Protein AF-0000000084350616 (afdb_homodimer)

Secondary structure (DSSP, 8-state):
-EEEEE--TTSSHHHHHHHHHHHHT-EEEEHHHHHHHHHHHT-BSS--TTHHHHHHHHHHHHHHHTT--EEEES---SHHHHHHHHHHHHHHT--EEEEEEE---HHHHHHHHHHPPP-STTPPPPPHHHHHT---PPPSS--EEEETTTS-HHHHHHHHHHHHHHTT-S--/-EEEEE--TTSSHHHHHHHHHHHHT-EEEEHHHHHHHHHHHT-BSS--TTHHHHHHHHHHHHHHHTT--EEEES---SHHHHHHHHHHHHHHT--EEEEEEE---HHHHHHHHHHPPP-STTPPPPPHHHHHT---PPPSS--EEEETTTS-HHHHHHHHHHHHHHTT-S--

pLDDT: mean 95.91, std 5.76, range [50.03, 98.94]

Foldseek 3Di:
DEEEEAAFPQLLLVLLLVVLCVVQVAAEQELLLQLQVVVVVPPDPDHCPCVSLVVVLVVCLVQLLVPGYHYYHDNCADPVSVVSNVVSCVVSVHDYAYEYGGAPPLVSSQCSQVVDDDDRPPDDGDHSVCRVVDRHDDDPDDGHYHHCNVPPSVRRSVVVVVVCVVVVNRPD/DEEEEAAFPQLLLVLLLVVLCVVQVAAEQELLLQLQVVVVVPPDPDHCPCVSLVVVLVVCLVQLLVPGYHYYHDNCADPVSVVSNVVSCVVSVHDYAYEYGGAPPLVSSQCSQVVDDDDRPPDDGDHSVCRVVDRHDDDPDDGHYHHCNVPPSVRRSVVVVVVCVVVVNRPD

Structure (mmCIF, N/CA/C/O backbone):
data_AF-0000000084350616-model_v1
#
loop_
_entity.id
_entity.type
_entity.pdbx_description
1 polymer 'Predicted kinase'
#
loop_
_atom_site.group_PDB
_atom_site.id
_atom_site.type_symbol
_atom_site.label_atom_id
_atom_site.label_alt_id
_atom_site.label_comp_id
_atom_site.label_asym_id
_atom_site.label_entity_id
_atom_site.label_seq_id
_atom_site.pdbx_PDB_ins_code
_atom_site.Cartn_x
_atom_site.Cartn_y
_atom_site.Cartn_z
_atom_site.occupancy
_atom_site.B_iso_or_equiv
_atom_site.auth_seq_id
_atom_site.auth_comp_id
_atom_site.auth_asym_id
_atom_site.auth_atom_id
_atom_site.pdbx_PDB_model_num
ATOM 1 N N . MET A 1 1 ? 2.088 1.145 -15.016 1 95.62 1 MET A N 1
ATOM 2 C CA . MET A 1 1 ? 1.778 -0.254 -15.297 1 95.62 1 MET A CA 1
ATOM 3 C C . MET A 1 1 ? 1.403 -1.002 -14.023 1 95.62 1 MET A C 1
ATOM 5 O O . MET A 1 1 ? 1.945 -0.723 -12.953 1 95.62 1 MET A O 1
ATOM 9 N N . LEU A 1 2 ? 0.451 -1.817 -14.164 1 98.5 2 LEU A N 1
ATOM 10 C CA . LEU A 1 2 ? 0.004 -2.703 -13.094 1 98.5 2 LEU A CA 1
ATOM 11 C C . LEU A 1 2 ? 0.323 -4.156 -13.43 1 98.5 2 LEU A C 1
ATOM 13 O O . LEU A 1 2 ? -0.105 -4.672 -14.461 1 98.5 2 LEU A O 1
ATOM 17 N N . ILE A 1 3 ? 1.172 -4.801 -12.602 1 98.69 3 ILE A N 1
ATOM 18 C CA . ILE A 1 3 ? 1.545 -6.203 -12.758 1 98.69 3 ILE A CA 1
ATOM 19 C C . ILE A 1 3 ? 0.913 -7.031 -11.641 1 98.69 3 ILE A C 1
ATOM 21 O O . ILE A 1 3 ? 1.143 -6.773 -10.453 1 98.69 3 ILE A O 1
ATOM 25 N N . VAL A 1 4 ? 0.144 -8.008 -12.016 1 98.81 4 VAL A N 1
ATOM 26 C CA . VAL A 1 4 ? -0.563 -8.805 -11.023 1 98.81 4 VAL A CA 1
ATOM 27 C C . VAL A 1 4 ? -0.137 -10.266 -11.141 1 98.81 4 VAL A C 1
ATOM 29 O O . VAL A 1 4 ? -0.265 -10.875 -12.203 1 98.81 4 VAL A O 1
ATOM 32 N N . PHE A 1 5 ? 0.357 -10.773 -10.016 1 98.75 5 PHE A N 1
ATOM 33 C CA . PHE A 1 5 ? 0.713 -12.188 -9.938 1 98.75 5 PHE A CA 1
ATOM 34 C C . PHE A 1 5 ? -0.486 -13.023 -9.516 1 98.75 5 PHE A C 1
ATOM 36 O O . PHE A 1 5 ? -1.301 -12.586 -8.703 1 98.75 5 PHE A O 1
ATOM 43 N N . SER A 1 6 ? -0.561 -14.203 -10.055 1 98.62 6 SER A N 1
ATOM 44 C CA . SER A 1 6 ? -1.523 -15.227 -9.648 1 98.62 6 SER A CA 1
ATOM 45 C C . SER A 1 6 ? -0.853 -16.578 -9.484 1 98.62 6 SER A C 1
ATOM 47 O O . SER A 1 6 ? 0.182 -16.844 -10.102 1 98.62 6 SER A O 1
ATOM 49 N N . GLY A 1 7 ? -1.405 -17.391 -8.656 1 98.19 7 GLY A N 1
ATOM 50 C CA . GLY A 1 7 ? -0.913 -18.734 -8.422 1 98.19 7 GLY A CA 1
ATOM 51 C C . GLY A 1 7 ? -1.137 -19.219 -7.004 1 98.19 7 GLY A C 1
ATOM 52 O O . GLY A 1 7 ? -1.333 -18.406 -6.09 1 98.19 7 GLY A O 1
ATOM 53 N N . LEU A 1 8 ? -1.071 -20.484 -6.781 1 98.19 8 LEU A N 1
ATOM 54 C CA . LEU A 1 8 ? -1.354 -21.109 -5.496 1 98.19 8 LEU A CA 1
ATOM 55 C C . LEU A 1 8 ? -0.188 -20.922 -4.531 1 98.19 8 LEU A C 1
ATOM 57 O O . LEU A 1 8 ? 0.94 -20.672 -4.957 1 98.19 8 LEU A O 1
ATOM 61 N N . PRO A 1 9 ? -0.497 -21.016 -3.166 1 97.5 9 PRO A N 1
ATOM 62 C CA . PRO A 1 9 ? 0.61 -20.969 -2.207 1 97.5 9 PRO A CA 1
ATOM 63 C C . PRO A 1 9 ? 1.697 -22 -2.51 1 97.5 9 PRO A C 1
ATOM 65 O O . PRO A 1 9 ? 1.392 -23.125 -2.896 1 97.5 9 PRO A O 1
ATOM 68 N N . GLY A 1 10 ? 2.945 -21.562 -2.453 1 96.94 10 GLY A N 1
ATOM 69 C CA . GLY A 1 10 ? 4.059 -22.469 -2.664 1 96.94 10 GLY A CA 1
ATOM 70 C C . GLY A 1 10 ? 4.531 -22.516 -4.105 1 96.94 10 GLY A C 1
ATOM 71 O O . GLY A 1 10 ? 5.516 -23.188 -4.422 1 96.94 10 GLY A O 1
ATOM 72 N N . SER A 1 11 ? 3.893 -21.719 -4.984 1 97.5 11 SER A N 1
ATOM 73 C CA . SER A 1 11 ? 4.238 -21.766 -6.402 1 97.5 11 SER A CA 1
ATOM 74 C C . SER A 1 11 ? 5.477 -20.938 -6.695 1 97.5 11 SER A C 1
ATOM 76 O O . SER A 1 11 ? 6.074 -21.047 -7.766 1 97.5 11 SER A O 1
ATOM 78 N N . GLY A 1 12 ? 5.828 -20.031 -5.848 1 96.5 12 GLY A N 1
ATOM 79 C CA . GLY A 1 12 ? 7.035 -19.234 -6.031 1 96.5 12 GLY A CA 1
ATOM 80 C C . GLY A 1 12 ? 6.746 -17.797 -6.391 1 96.5 12 GLY A C 1
ATOM 81 O O . GLY A 1 12 ? 7.672 -17 -6.605 1 96.5 12 GLY A O 1
ATOM 82 N N . LYS A 1 13 ? 5.516 -17.297 -6.426 1 96.62 13 LYS A N 1
ATOM 83 C CA . LYS A 1 13 ? 5.121 -15.945 -6.793 1 96.62 13 LYS A CA 1
ATOM 84 C C . LYS A 1 13 ? 5.863 -14.906 -5.953 1 96.62 13 LYS A C 1
ATOM 86 O O . LYS A 1 13 ? 6.406 -13.938 -6.488 1 96.62 13 LYS A O 1
ATOM 91 N N . THR A 1 14 ? 5.852 -15.133 -4.637 1 96.94 14 THR A N 1
ATOM 92 C CA . THR A 1 14 ? 6.387 -14.148 -3.703 1 96.94 14 THR A CA 1
ATOM 93 C C . THR A 1 14 ? 7.863 -13.883 -3.986 1 96.94 14 THR A C 1
ATOM 95 O O . THR A 1 14 ? 8.305 -12.734 -4.004 1 96.94 14 THR A O 1
ATOM 98 N N . THR A 1 15 ? 8.648 -14.938 -4.254 1 96.31 15 THR A N 1
ATOM 99 C CA . THR A 1 15 ? 10.07 -14.797 -4.559 1 96.31 15 THR A CA 1
ATOM 100 C C . THR A 1 15 ? 10.266 -13.992 -5.84 1 96.31 15 THR A C 1
ATOM 102 O O . THR A 1 15 ? 11.062 -13.047 -5.867 1 96.31 15 THR A O 1
ATOM 105 N N . ILE A 1 16 ? 9.523 -14.32 -6.84 1 97.81 16 ILE A N 1
ATOM 106 C CA . ILE A 1 16 ? 9.656 -13.656 -8.133 1 97.81 16 ILE A CA 1
ATOM 107 C C . ILE A 1 16 ? 9.172 -12.219 -8.031 1 97.81 16 ILE A C 1
ATOM 109 O O . ILE A 1 16 ? 9.844 -11.289 -8.5 1 97.81 16 ILE A O 1
ATOM 113 N N . ALA A 1 17 ? 8.016 -12.023 -7.41 1 98.06 17 ALA A N 1
ATOM 114 C CA . ALA A 1 17 ? 7.41 -10.695 -7.281 1 98.06 17 ALA A CA 1
ATOM 115 C C . ALA A 1 17 ? 8.336 -9.742 -6.523 1 98.06 17 ALA A C 1
ATOM 117 O O . ALA A 1 17 ? 8.516 -8.594 -6.926 1 98.06 17 ALA A O 1
ATOM 118 N N . ARG A 1 18 ? 8.922 -10.203 -5.426 1 97.5 18 ARG A N 1
ATOM 119 C CA . ARG A 1 18 ? 9.82 -9.375 -4.629 1 97.5 18 ARG A CA 1
ATOM 120 C C . ARG A 1 18 ? 11.047 -8.969 -5.438 1 97.5 18 ARG A C 1
ATOM 122 O O . ARG A 1 18 ? 11.461 -7.805 -5.406 1 97.5 18 ARG A O 1
ATOM 129 N N . GLU A 1 19 ? 11.602 -9.93 -6.105 1 96.88 19 GLU A N 1
ATOM 130 C CA . GLU A 1 19 ? 12.773 -9.641 -6.93 1 96.88 19 GLU A CA 1
ATOM 131 C C . GLU A 1 19 ? 12.445 -8.633 -8.023 1 96.88 19 GLU A C 1
ATOM 133 O O . GLU A 1 19 ? 13.219 -7.711 -8.273 1 96.88 19 GLU A O 1
ATOM 138 N N . LEU A 1 20 ? 11.328 -8.805 -8.664 1 96.44 20 LEU A N 1
ATOM 139 C CA . LEU A 1 20 ? 10.906 -7.887 -9.727 1 96.44 20 LEU A CA 1
ATOM 140 C C . LEU A 1 20 ? 10.641 -6.496 -9.164 1 96.44 20 LEU A C 1
ATOM 142 O O . LEU A 1 20 ? 10.977 -5.492 -9.797 1 96.44 20 LEU A O 1
ATOM 146 N N . ALA A 1 21 ? 9.992 -6.434 -7.977 1 97.06 21 ALA A N 1
ATOM 147 C CA . ALA A 1 21 ? 9.734 -5.152 -7.324 1 97.06 21 ALA A CA 1
ATOM 148 C C . ALA A 1 21 ? 11.039 -4.395 -7.07 1 97.06 21 ALA A C 1
ATOM 150 O O . ALA A 1 21 ? 11.125 -3.191 -7.32 1 97.06 21 ALA A O 1
ATOM 151 N N . ARG A 1 22 ? 12.023 -5.102 -6.613 1 95.69 22 ARG A N 1
ATOM 152 C CA . ARG A 1 22 ? 13.328 -4.516 -6.363 1 95.69 22 ARG A CA 1
ATOM 153 C C . ARG A 1 22 ? 13.953 -3.996 -7.652 1 95.69 22 ARG A C 1
ATOM 155 O O . ARG A 1 22 ? 14.391 -2.844 -7.719 1 95.69 22 ARG A O 1
ATOM 162 N N . ARG A 1 23 ? 13.93 -4.801 -8.656 1 93.5 23 ARG A N 1
ATOM 163 C CA . ARG A 1 23 ? 14.586 -4.484 -9.922 1 93.5 23 ARG A CA 1
ATOM 164 C C . ARG A 1 23 ? 13.906 -3.303 -10.609 1 93.5 23 ARG A C 1
ATOM 166 O O . ARG A 1 23 ? 14.578 -2.488 -11.25 1 93.5 23 ARG A O 1
ATOM 173 N N . MET A 1 24 ? 12.641 -3.199 -10.461 1 94.38 24 MET A N 1
ATOM 174 C CA . MET A 1 24 ? 11.875 -2.227 -11.227 1 94.38 24 MET A CA 1
ATOM 175 C C . MET A 1 24 ? 11.586 -0.981 -10.398 1 94.38 24 MET A C 1
ATOM 177 O O . MET A 1 24 ? 11.07 0.012 -10.922 1 94.38 24 MET A O 1
ATOM 181 N N . GLY A 1 25 ? 11.883 -1.04 -9.109 1 95.5 25 GLY A N 1
ATOM 182 C CA . GLY A 1 25 ? 11.469 0.046 -8.234 1 95.5 25 GLY A CA 1
ATOM 183 C C . GLY A 1 25 ? 9.961 0.211 -8.172 1 95.5 25 GLY A C 1
ATOM 184 O O . GLY A 1 25 ? 9.453 1.334 -8.18 1 95.5 25 GLY A O 1
ATOM 185 N N . ALA A 1 26 ? 9.258 -0.917 -8.211 1 97.62 26 ALA A N 1
ATOM 186 C CA . ALA A 1 26 ? 7.797 -0.897 -8.234 1 97.62 26 ALA A CA 1
ATOM 187 C C . ALA A 1 26 ? 7.219 -0.998 -6.828 1 97.62 26 ALA A C 1
ATOM 189 O O . ALA A 1 26 ? 7.82 -1.613 -5.945 1 97.62 26 ALA A O 1
ATOM 190 N N . VAL A 1 27 ? 6.098 -0.395 -6.625 1 98.81 27 VAL A N 1
ATOM 191 C CA . VAL A 1 27 ? 5.309 -0.608 -5.414 1 98.81 27 VAL A CA 1
ATOM 192 C C . VAL A 1 27 ? 4.953 -2.088 -5.285 1 98.81 27 VAL A C 1
ATOM 194 O O . VAL A 1 27 ? 4.543 -2.723 -6.258 1 98.81 27 VAL A O 1
ATOM 197 N N . TYR A 1 28 ? 5.18 -2.611 -4.102 1 98.88 28 TYR A N 1
ATOM 198 C CA . TYR A 1 28 ? 4.949 -4.031 -3.844 1 98.88 28 TYR A CA 1
ATOM 199 C C . TYR A 1 28 ? 3.779 -4.227 -2.889 1 98.88 28 TYR A C 1
ATOM 201 O O . TYR A 1 28 ? 3.885 -3.932 -1.696 1 98.88 28 TYR A O 1
ATOM 209 N N . LEU A 1 29 ? 2.617 -4.738 -3.398 1 98.94 29 LEU A N 1
ATOM 210 C CA . LEU A 1 29 ? 1.422 -5.008 -2.605 1 98.94 29 LEU A CA 1
ATOM 211 C C . LEU A 1 29 ? 1.19 -6.508 -2.463 1 98.94 29 LEU A C 1
ATOM 213 O O . LEU A 1 29 ? 0.712 -7.16 -3.396 1 98.94 29 LEU A O 1
ATOM 217 N N . ARG A 1 30 ? 1.554 -7.023 -1.32 1 98.75 30 ARG A N 1
ATOM 218 C CA . ARG A 1 30 ? 1.311 -8.43 -1.024 1 98.75 30 ARG A CA 1
ATOM 219 C C . ARG A 1 30 ? 0.023 -8.609 -0.227 1 98.75 30 ARG A C 1
ATOM 221 O O . ARG A 1 30 ? -0.067 -8.172 0.922 1 98.75 30 ARG A O 1
ATOM 228 N N . ILE A 1 31 ? -0.948 -9.297 -0.766 1 98.56 31 ILE A N 1
ATOM 229 C CA . ILE A 1 31 ? -2.289 -9.391 -0.2 1 98.56 31 ILE A CA 1
ATOM 230 C C . ILE A 1 31 ? -2.238 -10.148 1.125 1 98.56 31 ILE A C 1
ATOM 232 O O . ILE A 1 31 ? -2.938 -9.789 2.078 1 98.56 31 ILE A O 1
ATOM 236 N N . ASP A 1 32 ? -1.389 -11.133 1.256 1 97.94 32 ASP A N 1
ATOM 237 C CA . ASP A 1 32 ? -1.264 -11.875 2.506 1 97.94 32 ASP A CA 1
ATOM 238 C C . ASP A 1 32 ? -0.854 -10.961 3.652 1 97.94 32 ASP A C 1
ATOM 240 O O . ASP A 1 32 ? -1.281 -11.148 4.793 1 97.94 32 ASP A O 1
ATOM 244 N N . VAL A 1 33 ? -0.002 -10.008 3.34 1 98.38 33 VAL A N 1
ATOM 245 C CA . VAL A 1 33 ? 0.453 -9.047 4.34 1 98.38 33 VAL A CA 1
ATOM 246 C C . VAL A 1 33 ? -0.721 -8.188 4.801 1 98.38 33 VAL A C 1
ATOM 248 O O . VAL A 1 33 ? -0.911 -7.973 6 1 98.38 33 VAL A O 1
ATOM 251 N N . ILE A 1 34 ? -1.527 -7.703 3.871 1 98.75 34 ILE A N 1
ATOM 252 C CA . ILE A 1 34 ? -2.693 -6.879 4.172 1 98.75 34 ILE A CA 1
ATOM 253 C C . ILE A 1 34 ? -3.682 -7.676 5.023 1 98.75 34 ILE A C 1
ATOM 255 O O . ILE A 1 34 ? -4.133 -7.199 6.066 1 98.75 34 ILE A O 1
ATOM 259 N N . GLU A 1 35 ? -3.951 -8.891 4.625 1 98.25 35 GLU A N 1
ATOM 260 C CA . GLU A 1 35 ? -4.957 -9.711 5.293 1 98.25 35 GLU A CA 1
ATOM 261 C C . GLU A 1 35 ? -4.516 -10.086 6.707 1 98.25 35 GLU A C 1
ATOM 263 O O . GLU A 1 35 ? -5.328 -10.109 7.629 1 98.25 35 GLU A O 1
ATOM 268 N N . GLN A 1 36 ? -3.26 -10.367 6.836 1 97.81 36 GLN A N 1
ATOM 269 C CA . GLN A 1 36 ? -2.771 -10.703 8.172 1 97.81 36 GLN A CA 1
ATOM 270 C C . GLN A 1 36 ? -2.846 -9.5 9.102 1 97.81 36 GLN A C 1
ATOM 272 O O . GLN A 1 36 ? -3.17 -9.641 10.281 1 97.81 36 GLN A O 1
ATOM 277 N N . ALA A 1 37 ? -2.479 -8.32 8.609 1 98.19 37 ALA A N 1
ATOM 278 C CA . ALA A 1 37 ? -2.611 -7.098 9.406 1 98.19 37 ALA A CA 1
ATOM 279 C C . ALA A 1 37 ? -4.055 -6.887 9.852 1 98.19 37 ALA A C 1
ATOM 281 O O . ALA A 1 37 ? -4.309 -6.5 10.992 1 98.19 37 ALA A O 1
ATOM 282 N N . LEU A 1 38 ? -5.008 -7.172 8.938 1 97.94 38 LEU A N 1
ATOM 283 C CA . LEU A 1 38 ? -6.422 -7.043 9.258 1 97.94 38 LEU A CA 1
ATOM 284 C C . LEU A 1 38 ? -6.828 -8.039 10.344 1 97.94 38 LEU A C 1
ATOM 286 O O . LEU A 1 38 ? -7.523 -7.676 11.297 1 97.94 38 LEU A O 1
ATOM 290 N N . ARG A 1 39 ? -6.422 -9.25 10.211 1 96.88 39 ARG A N 1
ATOM 291 C CA . ARG A 1 39 ? -6.719 -10.266 11.219 1 96.88 39 ARG A CA 1
ATOM 292 C C . ARG A 1 39 ? -6.172 -9.852 12.586 1 96.88 39 ARG A C 1
ATOM 294 O O . ARG A 1 39 ? -6.848 -10.008 13.602 1 96.88 39 ARG A O 1
ATOM 301 N N . GLY A 1 40 ? -4.992 -9.281 12.594 1 96.25 40 GLY A N 1
ATOM 302 C CA . GLY A 1 40 ? -4.336 -8.898 13.836 1 96.25 40 GLY A CA 1
ATOM 303 C C . GLY A 1 40 ? -4.934 -7.66 14.477 1 96.25 40 GLY A C 1
ATOM 304 O O . GLY A 1 40 ? -4.734 -7.41 15.664 1 96.25 40 GLY A O 1
ATOM 305 N N . SER A 1 41 ? -5.645 -6.883 13.719 1 95.69 41 SER A N 1
ATOM 306 C CA . SER A 1 41 ? -6.152 -5.598 14.188 1 95.69 41 SER A CA 1
ATOM 307 C C . SER A 1 41 ? -7.375 -5.785 15.086 1 95.69 41 SER A C 1
ATOM 309 O O . SER A 1 41 ? -7.77 -4.863 15.805 1 95.69 41 SER A O 1
ATOM 311 N N . GLY A 1 42 ? -8.07 -6.883 14.953 1 94.19 42 GLY A N 1
ATOM 312 C CA . GLY A 1 42 ? -9.195 -7.195 15.812 1 94.19 42 GLY A CA 1
ATOM 313 C C . GLY A 1 42 ? -10.484 -6.523 15.367 1 94.19 42 GLY A C 1
ATOM 314 O O . GLY A 1 42 ? -11.484 -6.555 16.094 1 94.19 42 GLY A O 1
ATOM 315 N N . VAL A 1 43 ? -10.508 -6.012 14.172 1 95.25 43 VAL A N 1
ATOM 316 C CA . VAL A 1 43 ? -11.664 -5.211 13.766 1 95.25 43 VAL A CA 1
ATOM 317 C C . VAL A 1 43 ? -12.648 -6.086 12.992 1 95.25 43 VAL A C 1
ATOM 319 O O . VAL A 1 43 ? -13.781 -5.668 12.727 1 95.25 43 VAL A O 1
ATOM 322 N N . LEU A 1 44 ? -12.32 -7.254 12.609 1 95.88 44 LEU A N 1
ATOM 323 C CA . LEU A 1 44 ? -13.117 -8.078 11.711 1 95.88 44 LEU A CA 1
ATOM 324 C C . LEU A 1 44 ? -14.297 -8.703 12.438 1 95.88 44 LEU A C 1
ATOM 326 O O . LEU A 1 44 ? -14.148 -9.203 13.555 1 95.88 44 LEU A O 1
ATOM 330 N N . ALA A 1 45 ? -15.422 -8.703 11.789 1 93.69 45 ALA A N 1
ATOM 331 C CA . ALA A 1 45 ? -16.609 -9.391 12.297 1 93.69 45 ALA A CA 1
ATOM 332 C C . ALA A 1 45 ? -16.516 -10.898 12.078 1 93.69 45 ALA A C 1
ATOM 334 O O . ALA A 1 45 ? -17.109 -11.68 12.812 1 93.69 45 ALA A O 1
ATOM 335 N N . GLY A 1 46 ? -15.859 -11.336 11.109 1 93.44 46 GLY A N 1
ATOM 336 C CA . GLY A 1 46 ? -15.648 -12.703 10.672 1 93.44 46 GLY A CA 1
ATOM 337 C C . GLY A 1 46 ? -14.367 -12.891 9.883 1 93.44 46 GLY A C 1
ATOM 338 O O . GLY A 1 46 ? -13.297 -12.461 10.32 1 93.44 46 GLY A O 1
ATOM 339 N N . ASP A 1 47 ? -14.586 -13.445 8.727 1 93.81 47 ASP A N 1
ATOM 340 C CA . ASP A 1 47 ? -13.414 -13.688 7.891 1 93.81 47 ASP A CA 1
ATOM 341 C C . ASP A 1 47 ? -12.992 -12.43 7.145 1 93.81 47 ASP A C 1
ATOM 343 O O . ASP A 1 47 ? -13.727 -11.438 7.137 1 93.81 47 ASP A O 1
ATOM 347 N N . VAL A 1 48 ? -11.836 -12.406 6.656 1 95.38 48 VAL A N 1
ATOM 348 C CA . VAL A 1 48 ? -11.25 -11.266 5.957 1 95.38 48 VAL A CA 1
ATOM 349 C C . VAL A 1 48 ? -12.023 -10.992 4.672 1 95.38 48 VAL A C 1
ATOM 351 O O . VAL A 1 48 ? -12.086 -9.859 4.199 1 95.38 48 VAL A O 1
ATOM 354 N N . GLY A 1 49 ? -12.609 -12.109 4.109 1 94.25 49 GLY A N 1
ATOM 355 C CA . GLY A 1 49 ? -13.32 -11.945 2.85 1 94.25 49 GLY A CA 1
ATOM 356 C C . GLY A 1 49 ? -12.477 -11.289 1.771 1 94.25 49 GLY A C 1
ATOM 357 O O . GLY A 1 49 ? -11.297 -11.602 1.617 1 94.25 49 GLY A O 1
ATOM 358 N N . ALA A 1 50 ? -13.086 -10.352 1.01 1 96 50 ALA A N 1
ATOM 359 C CA . ALA A 1 50 ? -12.414 -9.703 -0.109 1 96 50 ALA A CA 1
ATOM 360 C C . ALA A 1 50 ? -11.711 -8.422 0.342 1 96 50 ALA A C 1
ATOM 362 O O . ALA A 1 50 ? -11.164 -7.684 -0.48 1 96 50 ALA A O 1
ATOM 363 N N . SER A 1 51 ? -11.688 -8.133 1.635 1 97.69 51 SER A N 1
ATOM 364 C CA . SER A 1 51 ? -11.227 -6.84 2.137 1 97.69 51 SER A CA 1
ATOM 365 C C . SER A 1 51 ? -9.758 -6.613 1.798 1 97.69 51 SER A C 1
ATOM 367 O O . SER A 1 51 ? -9.352 -5.488 1.502 1 97.69 51 SER A O 1
ATOM 369 N N . GLY A 1 52 ? -8.938 -7.695 1.861 1 98.44 52 GLY A N 1
ATOM 370 C CA . GLY A 1 52 ? -7.543 -7.555 1.479 1 98.44 52 GLY A CA 1
ATOM 371 C C . GLY A 1 52 ? -7.363 -7.086 0.047 1 98.44 52 GLY A C 1
ATOM 372 O O . GLY A 1 52 ? -6.57 -6.176 -0.22 1 98.44 52 GLY A O 1
ATOM 373 N N . TYR A 1 53 ? -8.133 -7.648 -0.877 1 98.69 53 TYR A N 1
ATOM 374 C CA . TYR A 1 53 ? -8.094 -7.262 -2.283 1 98.69 53 TYR A CA 1
ATOM 375 C C . TYR A 1 53 ? -8.609 -5.844 -2.477 1 98.69 53 TYR A C 1
ATOM 377 O O . TYR A 1 53 ? -8.07 -5.086 -3.287 1 98.69 53 TYR A O 1
ATOM 385 N N . GLU A 1 54 ? -9.656 -5.488 -1.752 1 98.62 54 GLU A N 1
ATOM 386 C CA . GLU A 1 54 ? -10.219 -4.148 -1.883 1 98.62 54 GLU A CA 1
ATOM 387 C C . GLU A 1 54 ? -9.219 -3.084 -1.45 1 98.62 54 GLU A C 1
ATOM 389 O O . GLU A 1 54 ? -9.062 -2.062 -2.123 1 98.62 54 GLU A O 1
ATOM 394 N N . VAL A 1 55 ? -8.531 -3.35 -0.363 1 98.81 55 VAL A N 1
ATOM 395 C CA . VAL A 1 55 ? -7.496 -2.436 0.101 1 98.81 55 VAL A CA 1
ATOM 396 C C . VAL A 1 55 ? -6.371 -2.361 -0.931 1 98.81 55 VAL A C 1
ATOM 398 O O . VAL A 1 55 ? -5.922 -1.271 -1.291 1 98.81 55 VAL A O 1
ATOM 401 N N . ALA A 1 56 ? -5.938 -3.502 -1.43 1 98.94 56 ALA A N 1
ATOM 402 C CA . ALA A 1 56 ? -4.859 -3.547 -2.416 1 98.94 56 ALA A CA 1
ATOM 403 C C . ALA A 1 56 ? -5.25 -2.801 -3.689 1 98.94 56 ALA A C 1
ATOM 405 O O . ALA A 1 56 ? -4.441 -2.061 -4.254 1 98.94 56 ALA A O 1
ATOM 406 N N . ASN A 1 57 ? -6.496 -2.992 -4.148 1 98.88 57 ASN A N 1
ATOM 407 C CA . ASN A 1 57 ? -6.98 -2.295 -5.336 1 98.88 57 ASN A CA 1
ATOM 408 C C . ASN A 1 57 ? -6.953 -0.78 -5.148 1 98.88 57 ASN A C 1
ATOM 410 O O . ASN A 1 57 ? -6.488 -0.049 -6.023 1 98.88 57 ASN A O 1
ATOM 414 N N . ALA A 1 58 ? -7.426 -0.337 -4.043 1 98.81 58 ALA A N 1
ATOM 415 C CA . ALA A 1 58 ? -7.469 1.095 -3.76 1 98.81 58 ALA A CA 1
ATOM 416 C C . ALA A 1 58 ? -6.062 1.688 -3.723 1 98.81 58 ALA A C 1
ATOM 418 O O . ALA A 1 58 ? -5.812 2.752 -4.293 1 98.81 58 ALA A O 1
ATOM 419 N N . LEU A 1 59 ? -5.156 0.987 -3.08 1 98.81 59 LEU A N 1
ATOM 420 C CA . LEU A 1 59 ? -3.777 1.459 -2.979 1 98.81 59 LEU A CA 1
ATOM 421 C C . LEU A 1 59 ? -3.086 1.413 -4.336 1 98.81 59 LEU A C 1
ATOM 423 O O . LEU A 1 59 ? -2.281 2.291 -4.656 1 98.81 59 LEU A O 1
ATOM 427 N N . ALA A 1 60 ? -3.35 0.345 -5.086 1 98.94 60 ALA A N 1
ATOM 428 C CA . ALA A 1 60 ? -2.795 0.28 -6.438 1 98.94 60 ALA A CA 1
ATOM 429 C C . ALA A 1 60 ? -3.213 1.495 -7.262 1 98.94 60 ALA A C 1
ATOM 431 O O . ALA A 1 60 ? -2.373 2.152 -7.879 1 98.94 60 ALA A O 1
ATOM 432 N N . LEU A 1 61 ? -4.496 1.827 -7.246 1 98.75 61 LEU A N 1
ATOM 433 C CA . LEU A 1 61 ? -5 2.961 -8.008 1 98.75 61 LEU A CA 1
ATOM 434 C C . LEU A 1 61 ? -4.332 4.258 -7.566 1 98.75 61 LEU A C 1
ATOM 436 O O . LEU A 1 61 ? -3.904 5.059 -8.398 1 98.75 61 LEU A O 1
ATOM 440 N N . SER A 1 62 ? -4.23 4.449 -6.27 1 98.06 62 SER A N 1
ATOM 441 C CA . SER A 1 62 ? -3.617 5.652 -5.715 1 98.06 62 SER A CA 1
ATOM 442 C C . SER A 1 62 ? -2.176 5.801 -6.188 1 98.06 62 SER A C 1
ATOM 444 O O . SER A 1 62 ? -1.737 6.906 -6.52 1 98.06 62 SER A O 1
ATOM 446 N N . ASN A 1 63 ? -1.404 4.719 -6.207 1 98.75 63 ASN A N 1
ATOM 447 C CA . ASN A 1 63 ? -0.001 4.766 -6.605 1 98.75 63 ASN A CA 1
ATOM 448 C C . ASN A 1 63 ? 0.151 4.898 -8.117 1 98.75 63 ASN A C 1
ATOM 450 O O . ASN A 1 63 ? 1.022 5.625 -8.594 1 98.75 63 ASN A O 1
ATOM 454 N N . LEU A 1 64 ? -0.709 4.234 -8.836 1 98.5 64 LEU A N 1
ATOM 455 C CA . LEU A 1 64 ? -0.679 4.363 -10.289 1 98.5 64 LEU A CA 1
ATOM 456 C C . LEU A 1 64 ? -0.955 5.801 -10.719 1 98.5 64 LEU A C 1
ATOM 458 O O . LEU A 1 64 ? -0.333 6.305 -11.656 1 98.5 64 LEU A O 1
ATOM 462 N N . ARG A 1 65 ? -1.81 6.473 -10.023 1 97 65 ARG A N 1
ATOM 463 C CA . ARG A 1 65 ? -2.213 7.836 -10.359 1 97 65 ARG A CA 1
ATOM 464 C C . ARG A 1 65 ? -1.078 8.82 -10.102 1 97 65 ARG A C 1
ATOM 466 O O . ARG A 1 65 ? -1.064 9.922 -10.664 1 97 65 ARG A O 1
ATOM 473 N N . VAL A 1 66 ? -0.166 8.391 -9.25 1 96.44 66 VAL A N 1
ATOM 474 C CA . VAL A 1 66 ? 0.976 9.281 -9.039 1 96.44 66 VAL A CA 1
ATOM 475 C C . VAL A 1 66 ? 2.166 8.781 -9.859 1 96.44 66 VAL A C 1
ATOM 477 O O . VAL A 1 66 ? 3.305 9.195 -9.625 1 96.44 66 VAL A O 1
ATOM 480 N N . GLY A 1 67 ? 1.983 7.809 -10.719 1 96.38 67 GLY A N 1
ATOM 481 C CA . GLY A 1 67 ? 2.969 7.48 -11.742 1 96.38 67 GLY A CA 1
ATOM 482 C C . GLY A 1 67 ? 3.807 6.266 -11.391 1 96.38 67 GLY A C 1
ATOM 483 O O . GLY A 1 67 ? 4.777 5.953 -12.086 1 96.38 67 GLY A O 1
ATOM 484 N N . GLN A 1 68 ? 3.455 5.578 -10.344 1 97.56 68 GLN A N 1
ATOM 485 C CA . GLN A 1 68 ? 4.254 4.43 -9.922 1 97.56 68 GLN A CA 1
ATOM 486 C C . GLN A 1 68 ? 3.836 3.166 -10.672 1 97.56 68 GLN A C 1
ATOM 488 O O . GLN A 1 68 ? 2.682 3.037 -11.086 1 97.56 68 GLN A O 1
ATOM 493 N N . ARG A 1 69 ? 4.824 2.25 -10.875 1 97.69 69 ARG A N 1
ATOM 494 C CA . ARG A 1 69 ? 4.504 0.865 -11.211 1 97.69 69 ARG A CA 1
ATOM 495 C C . ARG A 1 69 ? 4.09 0.085 -9.969 1 97.69 69 ARG A C 1
ATOM 497 O O . ARG A 1 69 ? 4.621 0.313 -8.875 1 97.69 69 ARG A O 1
ATOM 504 N N . VAL A 1 70 ? 3.135 -0.764 -10.156 1 98.81 70 VAL A N 1
ATOM 505 C CA . VAL A 1 70 ? 2.623 -1.522 -9.016 1 98.81 70 VAL A CA 1
ATOM 506 C C . VAL A 1 70 ? 2.664 -3.016 -9.328 1 98.81 70 VAL A C 1
ATOM 508 O O . VAL A 1 70 ? 2.281 -3.438 -10.422 1 98.81 70 VAL A O 1
ATOM 511 N N . ILE A 1 71 ? 3.189 -3.799 -8.422 1 98.81 71 ILE A N 1
ATOM 512 C CA . ILE A 1 71 ? 3.145 -5.258 -8.445 1 98.81 71 ILE A CA 1
ATOM 513 C C . ILE A 1 71 ? 2.256 -5.77 -7.316 1 98.81 71 ILE A C 1
ATOM 515 O O . ILE A 1 71 ? 2.49 -5.465 -6.148 1 98.81 71 ILE A O 1
ATOM 519 N N . ALA A 1 72 ? 1.233 -6.453 -7.652 1 98.94 72 ALA A N 1
ATOM 520 C CA . ALA A 1 72 ? 0.372 -7.125 -6.684 1 98.94 72 ALA A CA 1
ATOM 521 C C . ALA A 1 72 ? 0.704 -8.609 -6.598 1 98.94 72 ALA A C 1
ATOM 523 O O . ALA A 1 72 ? 0.692 -9.32 -7.609 1 98.94 72 ALA A O 1
ATOM 524 N N . ASP A 1 73 ? 1.066 -9.078 -5.418 1 98.75 73 ASP A N 1
ATOM 525 C CA . ASP A 1 73 ? 1.367 -10.477 -5.113 1 98.75 73 ASP A CA 1
ATOM 526 C C . ASP A 1 73 ? 0.2 -11.148 -4.391 1 98.75 73 ASP A C 1
ATOM 528 O O . ASP A 1 73 ? -0.02 -10.906 -3.203 1 98.75 73 ASP A O 1
ATOM 532 N N . CYS A 1 74 ? -0.526 -11.945 -5.059 1 98.62 74 CYS A N 1
ATOM 533 C CA . CYS A 1 74 ? -1.745 -12.57 -4.551 1 98.62 74 CYS A CA 1
ATOM 534 C C . CYS A 1 74 ? -1.997 -13.906 -5.234 1 98.62 74 CYS A C 1
ATOM 536 O O . CYS A 1 74 ? -1.324 -14.25 -6.211 1 98.62 74 CYS A O 1
ATOM 538 N N . VAL A 1 75 ? -2.975 -14.703 -4.668 1 98.44 75 VAL A N 1
ATOM 539 C CA . VAL A 1 75 ? -3.408 -15.945 -5.297 1 98.44 75 VAL A CA 1
ATOM 540 C C . VAL A 1 75 ? -4.238 -15.633 -6.539 1 98.44 75 VAL A C 1
ATOM 542 O O . VAL A 1 75 ? -4.086 -16.281 -7.578 1 98.44 75 VAL A O 1
ATOM 545 N N . ASN A 1 76 ? -5.199 -14.602 -6.414 1 98.38 76 ASN A N 1
ATOM 546 C CA . ASN A 1 76 ? -6.043 -14.125 -7.504 1 98.38 76 ASN A CA 1
ATOM 547 C C . ASN A 1 76 ? -6.828 -15.266 -8.148 1 98.38 76 ASN A C 1
ATOM 549 O O . ASN A 1 76 ? -6.766 -15.453 -9.367 1 98.38 76 ASN A O 1
ATOM 553 N N . PRO A 1 77 ? -7.617 -15.914 -7.34 1 98 77 PRO A N 1
ATOM 554 C CA . PRO A 1 77 ? -8.109 -17.234 -7.742 1 98 77 PRO A CA 1
ATOM 555 C C . PRO A 1 77 ? -9.383 -17.156 -8.578 1 98 77 PRO A C 1
ATOM 557 O O . PRO A 1 77 ? -9.766 -18.141 -9.211 1 98 77 PRO A O 1
ATOM 560 N N . VAL A 1 78 ? -10.086 -16 -8.57 1 98.12 78 VAL A N 1
ATOM 561 C CA . VAL A 1 78 ? -11.422 -15.992 -9.164 1 98.12 78 VAL A CA 1
ATOM 562 C C . VAL A 1 78 ? -11.539 -14.844 -10.164 1 98.12 78 VAL A C 1
ATOM 564 O O . VAL A 1 78 ? -10.773 -13.875 -10.094 1 98.12 78 VAL A O 1
ATOM 567 N N . ARG A 1 79 ? -12.492 -14.977 -11.039 1 97.5 79 ARG A N 1
ATOM 568 C CA . ARG A 1 79 ? -12.742 -13.984 -12.078 1 97.5 79 ARG A CA 1
ATOM 569 C C . ARG A 1 79 ? -13.031 -12.617 -11.469 1 97.5 79 ARG A C 1
ATOM 571 O O . ARG A 1 79 ? -12.609 -11.594 -12 1 97.5 79 ARG A O 1
ATOM 578 N N . GLU A 1 80 ? -13.688 -12.633 -10.398 1 97.5 80 GLU A N 1
ATOM 579 C CA . GLU A 1 80 ? -14.086 -11.391 -9.758 1 97.5 80 GLU A CA 1
ATOM 580 C C . GLU A 1 80 ? -12.875 -10.562 -9.352 1 97.5 80 GLU A C 1
ATOM 582 O O . GLU A 1 80 ? -12.812 -9.359 -9.641 1 97.5 80 GLU A O 1
ATOM 587 N N . SER A 1 81 ? -11.945 -11.141 -8.633 1 98.12 81 SER A N 1
ATOM 588 C CA . SER A 1 81 ? -10.742 -10.406 -8.242 1 98.12 81 SER A CA 1
ATOM 589 C C . SER A 1 81 ? -9.938 -9.977 -9.461 1 98.12 81 SER A C 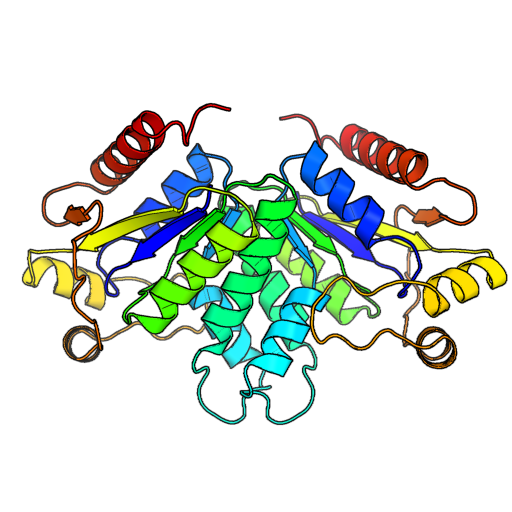1
ATOM 591 O O . SER A 1 81 ? -9.359 -8.891 -9.484 1 98.12 81 SER A O 1
ATOM 593 N N . ARG A 1 82 ? -9.844 -10.789 -10.516 1 98.56 82 ARG A N 1
ATOM 594 C CA . ARG A 1 82 ? -9.109 -10.484 -11.742 1 98.56 82 ARG A CA 1
ATOM 595 C C . ARG A 1 82 ? -9.742 -9.305 -12.484 1 98.56 82 ARG A C 1
ATOM 597 O O . ARG A 1 82 ? -9.031 -8.43 -12.977 1 98.56 82 ARG A O 1
ATOM 604 N N . GLU A 1 83 ? -11.047 -9.297 -12.523 1 98.25 83 GLU A N 1
ATOM 605 C CA . GLU A 1 83 ? -11.766 -8.18 -13.133 1 98.25 83 GLU A CA 1
ATOM 606 C C . GLU A 1 83 ? -11.57 -6.895 -12.336 1 98.25 83 GLU A C 1
ATOM 608 O O . GLU A 1 83 ? -11.516 -5.805 -12.914 1 98.25 83 GLU A O 1
ATOM 613 N N . ALA A 1 84 ? -11.484 -6.996 -11.039 1 98.62 84 ALA A N 1
ATOM 614 C CA . ALA A 1 84 ? -11.242 -5.824 -10.211 1 98.62 84 ALA A CA 1
ATOM 615 C C . ALA A 1 84 ? -9.891 -5.184 -10.531 1 98.62 84 ALA A C 1
ATOM 617 O O . ALA A 1 84 ? -9.781 -3.959 -10.602 1 98.62 84 ALA A O 1
ATOM 618 N N . TRP A 1 85 ? -8.852 -6 -10.789 1 98.81 85 TRP A N 1
ATOM 619 C CA . TRP A 1 85 ? -7.555 -5.469 -11.188 1 98.81 85 TRP A CA 1
ATOM 620 C C . TRP A 1 85 ? -7.641 -4.793 -12.555 1 98.81 85 TRP A C 1
ATOM 622 O O . TRP A 1 85 ? -7.012 -3.758 -12.781 1 98.81 85 TRP A O 1
ATOM 632 N N . ARG A 1 86 ? -8.398 -5.41 -13.445 1 98.44 86 ARG A N 1
ATOM 633 C CA . ARG A 1 86 ? -8.602 -4.805 -14.758 1 98.44 86 ARG A CA 1
ATOM 634 C C . ARG A 1 86 ? -9.242 -3.43 -14.633 1 98.44 86 ARG A C 1
ATOM 636 O O . ARG A 1 86 ? -8.844 -2.484 -15.312 1 98.44 86 ARG A O 1
ATOM 643 N N . ALA A 1 87 ? -10.227 -3.334 -13.797 1 98.75 87 ALA A N 1
ATOM 644 C CA . ALA A 1 87 ? -10.914 -2.064 -13.562 1 98.75 87 ALA A CA 1
ATOM 645 C C . ALA A 1 87 ? -9.953 -1.016 -13.016 1 98.75 87 ALA A C 1
ATOM 647 O O . ALA A 1 87 ? -10.031 0.159 -13.383 1 98.75 87 ALA A O 1
ATOM 648 N N . VAL A 1 88 ? -9.055 -1.433 -12.133 1 98.81 88 VAL A N 1
ATOM 649 C CA . VAL A 1 88 ? -8.062 -0.53 -11.555 1 98.81 88 VAL A CA 1
ATOM 650 C C . VAL A 1 88 ? -7.145 -0.005 -12.656 1 98.81 88 VAL A C 1
ATOM 652 O O . VAL A 1 88 ? -6.895 1.2 -12.742 1 98.81 88 VAL A O 1
ATOM 655 N N . ALA A 1 89 ? -6.637 -0.888 -13.5 1 98.75 89 ALA A N 1
ATOM 656 C CA . ALA A 1 89 ? -5.746 -0.497 -14.586 1 98.75 89 ALA A CA 1
ATOM 657 C C . ALA A 1 89 ? -6.441 0.46 -15.547 1 98.75 89 ALA A C 1
ATOM 659 O O . ALA A 1 89 ? -5.859 1.462 -15.969 1 98.75 89 ALA A O 1
ATOM 660 N N . LEU A 1 90 ? -7.699 0.131 -15.867 1 98.62 90 LEU A N 1
ATOM 661 C CA . LEU A 1 90 ? -8.492 0.979 -16.75 1 98.62 90 LEU A CA 1
ATOM 662 C C . LEU A 1 90 ? -8.68 2.367 -16.156 1 98.62 90 LEU A C 1
ATOM 664 O O . LEU A 1 90 ? -8.484 3.377 -16.828 1 98.62 90 LEU A O 1
ATOM 668 N N . ALA A 1 91 ? -9.047 2.432 -14.906 1 98.31 91 ALA A N 1
ATOM 669 C CA . ALA A 1 91 ? -9.281 3.697 -14.211 1 98.31 91 ALA A CA 1
ATOM 670 C C . ALA A 1 91 ? -8.016 4.543 -14.172 1 98.31 91 ALA A C 1
ATOM 672 O O . ALA A 1 91 ? -8.078 5.773 -14.242 1 98.31 91 ALA A O 1
ATOM 673 N N . ALA A 1 92 ? -6.879 3.883 -14.062 1 98.19 92 ALA A N 1
ATOM 674 C CA . ALA A 1 92 ? -5.602 4.586 -13.977 1 98.19 92 ALA A CA 1
ATOM 675 C C . ALA A 1 92 ? -5.051 4.887 -15.367 1 98.19 92 ALA A C 1
ATOM 677 O O . ALA A 1 92 ? -4.094 5.648 -15.508 1 98.19 92 ALA A O 1
ATOM 678 N N . GLY A 1 93 ? -5.602 4.305 -16.391 1 98.19 93 GLY A N 1
ATOM 679 C CA . GLY A 1 93 ? -5.125 4.48 -17.766 1 98.19 93 GLY A CA 1
ATOM 680 C C . GLY A 1 93 ? -3.781 3.822 -18.016 1 98.19 93 GLY A C 1
ATOM 681 O O . GLY A 1 93 ? -2.932 4.379 -18.703 1 98.19 93 GLY A O 1
ATOM 682 N N . VAL A 1 94 ? -3.572 2.672 -17.391 1 97.62 94 VAL A N 1
ATOM 683 C CA . VAL A 1 94 ? -2.291 1.991 -17.562 1 97.62 94 VAL A CA 1
ATOM 684 C C . VAL A 1 94 ? -2.521 0.574 -18.078 1 97.62 94 VAL A C 1
ATOM 686 O O . VAL A 1 94 ? -3.648 0.072 -18.047 1 97.62 94 VAL A O 1
ATOM 689 N N . GLU A 1 95 ? -1.45 -0.075 -18.5 1 97.06 95 GLU A N 1
ATOM 690 C CA . GLU A 1 95 ? -1.506 -1.47 -18.922 1 97.06 95 GLU A CA 1
ATOM 691 C C . GLU A 1 95 ? -1.546 -2.414 -17.734 1 97.06 95 GLU A C 1
ATOM 693 O O . GLU A 1 95 ? -0.875 -2.176 -16.719 1 97.06 95 GLU A O 1
ATOM 698 N N . LEU A 1 96 ? -2.301 -3.422 -17.891 1 98.06 96 LEU A N 1
ATOM 699 C CA . LEU A 1 96 ? -2.318 -4.527 -16.938 1 98.06 96 LEU A CA 1
ATOM 700 C C . LEU A 1 96 ? -1.57 -5.734 -17.484 1 98.06 96 LEU A C 1
ATOM 702 O O . LEU A 1 96 ? -1.815 -6.156 -18.625 1 98.06 96 LEU A O 1
ATOM 706 N N . ILE A 1 97 ? -0.665 -6.27 -16.734 1 98.06 97 ILE A N 1
ATOM 707 C CA . ILE A 1 97 ? 0.026 -7.5 -17.109 1 98.06 97 ILE A CA 1
ATOM 708 C C . ILE A 1 97 ? -0.215 -8.562 -16.031 1 98.06 97 ILE A C 1
ATOM 710 O O . ILE A 1 97 ? 0.118 -8.359 -14.859 1 98.06 97 ILE A O 1
ATOM 714 N N . ASP A 1 98 ? -0.783 -9.648 -16.469 1 98.31 98 ASP A N 1
ATOM 715 C CA . ASP A 1 98 ? -1.016 -10.789 -15.586 1 98.31 98 ASP A CA 1
ATOM 716 C C . ASP A 1 98 ? 0.097 -11.82 -15.719 1 98.31 98 ASP A C 1
ATOM 718 O O . ASP A 1 98 ? 0.434 -12.242 -16.828 1 98.31 98 ASP A O 1
ATOM 722 N N . ILE A 1 99 ? 0.641 -12.219 -14.586 1 98.5 99 ILE A N 1
ATOM 723 C CA . ILE A 1 99 ? 1.66 -13.258 -14.555 1 98.5 99 ILE A CA 1
ATOM 724 C C . ILE A 1 99 ? 1.204 -14.406 -13.656 1 98.5 99 ILE A C 1
ATOM 726 O O . ILE A 1 99 ? 1.042 -14.219 -12.445 1 98.5 99 ILE A O 1
ATOM 730 N N . GLN A 1 100 ? 1.01 -15.539 -14.242 1 98.62 100 GLN A N 1
ATOM 731 C CA . GLN A 1 100 ? 0.683 -16.719 -13.461 1 98.62 100 GLN A CA 1
ATOM 732 C C . GLN A 1 100 ? 1.934 -17.531 -13.148 1 98.62 100 GLN A C 1
ATOM 734 O O . GLN A 1 100 ? 2.789 -17.719 -14.016 1 98.62 100 GLN A O 1
ATOM 739 N N . VAL A 1 101 ? 2.078 -17.922 -11.93 1 98.44 101 VAL A N 1
ATOM 740 C CA . VAL A 1 101 ? 3.168 -18.797 -11.516 1 98.44 101 VAL A CA 1
ATOM 741 C C . VAL A 1 101 ? 2.605 -20.141 -11.047 1 98.44 101 VAL A C 1
ATOM 743 O O . VAL A 1 101 ? 1.672 -20.188 -10.242 1 98.44 101 VAL A O 1
ATOM 746 N N . VAL A 1 102 ? 3.137 -21.188 -11.602 1 97.81 102 VAL A N 1
ATOM 747 C CA . VAL A 1 102 ? 2.727 -22.547 -11.227 1 97.81 102 VAL A CA 1
ATOM 748 C C . VAL A 1 102 ? 3.955 -23.375 -10.875 1 97.81 102 VAL A C 1
ATOM 750 O O . VAL A 1 102 ? 5.082 -23.016 -11.211 1 97.81 102 VAL A O 1
ATOM 753 N N . CYS A 1 103 ? 3.744 -24.375 -10.094 1 98.12 103 CYS A N 1
ATOM 754 C CA . CYS A 1 103 ? 4.695 -25.469 -9.898 1 98.12 103 CYS A CA 1
ATOM 755 C C . CYS A 1 103 ? 4.105 -26.797 -10.359 1 98.12 103 CYS A C 1
ATOM 757 O O . CYS A 1 103 ? 3.4 -27.469 -9.602 1 98.12 103 CYS A O 1
ATOM 759 N N . SER A 1 104 ? 4.473 -27.219 -11.586 1 97.88 104 SER A N 1
ATOM 760 C CA . SER A 1 104 ? 3.801 -28.328 -12.242 1 97.88 104 SER A CA 1
ATOM 761 C C . SER A 1 104 ? 4.207 -29.656 -11.625 1 97.88 104 SER A C 1
ATOM 763 O O . SER A 1 104 ? 3.512 -30.672 -11.797 1 97.88 104 SER A O 1
ATOM 765 N N . ASP A 1 105 ? 5.387 -29.703 -10.984 1 98.25 105 ASP A N 1
ATOM 766 C CA . ASP A 1 105 ? 5.781 -30.891 -10.234 1 98.25 105 ASP A CA 1
ATOM 767 C C . ASP A 1 105 ? 5.094 -30.922 -8.867 1 98.25 105 ASP A C 1
ATOM 769 O O . ASP A 1 105 ? 5.52 -30.234 -7.938 1 98.25 105 ASP A O 1
ATOM 773 N N . GLN A 1 106 ? 4.148 -31.766 -8.727 1 97.5 106 GLN A N 1
ATOM 774 C CA . GLN A 1 106 ? 3.316 -31.797 -7.527 1 97.5 106 GLN A CA 1
ATOM 775 C C . GLN A 1 106 ? 4.133 -32.188 -6.297 1 97.5 106 GLN A C 1
ATOM 777 O O . GLN A 1 106 ? 3.873 -31.703 -5.191 1 97.5 106 GLN A O 1
ATOM 782 N N . GLN A 1 107 ? 5.055 -33.031 -6.508 1 97.94 107 GLN A N 1
ATOM 783 C CA . GLN A 1 107 ? 5.895 -33.438 -5.387 1 97.94 107 GLN A CA 1
ATOM 784 C C . GLN A 1 107 ? 6.742 -32.281 -4.895 1 97.94 107 GLN A C 1
ATOM 786 O O . GLN A 1 107 ? 6.867 -32.031 -3.688 1 97.94 107 GLN A O 1
ATOM 791 N N . GLU A 1 108 ? 7.266 -31.594 -5.848 1 97.56 108 GLU A N 1
ATOM 792 C CA . GLU A 1 108 ? 8.047 -30.406 -5.496 1 97.56 108 GLU A CA 1
ATOM 793 C C . GLU A 1 108 ? 7.172 -29.344 -4.859 1 97.56 108 GLU A C 1
ATOM 795 O O . GLU A 1 108 ? 7.555 -28.734 -3.859 1 97.56 108 GLU A O 1
ATOM 800 N N . HIS A 1 109 ? 6.035 -29.125 -5.449 1 98.06 109 HIS A N 1
ATOM 801 C CA . HIS A 1 109 ? 5.098 -28.141 -4.906 1 98.06 109 HIS A CA 1
ATOM 802 C C . HIS A 1 109 ? 4.73 -28.484 -3.463 1 98.06 109 HIS A C 1
ATOM 804 O O . HIS A 1 109 ? 4.766 -27.609 -2.594 1 98.06 109 HIS A O 1
ATOM 810 N N . ARG A 1 110 ? 4.461 -29.719 -3.205 1 98.12 110 ARG A N 1
ATOM 811 C CA . ARG A 1 110 ? 4.121 -30.188 -1.863 1 98.12 110 ARG A CA 1
ATOM 812 C C . ARG A 1 110 ? 5.281 -29.953 -0.898 1 98.12 110 ARG A C 1
ATOM 814 O O . ARG A 1 110 ? 5.082 -29.469 0.216 1 98.12 110 ARG A O 1
ATOM 821 N N . ARG A 1 111 ? 6.41 -30.281 -1.328 1 97.44 111 ARG A N 1
ATOM 822 C CA . ARG A 1 111 ? 7.594 -30.094 -0.498 1 97.44 111 ARG A CA 1
ATOM 823 C C . ARG A 1 111 ? 7.742 -28.625 -0.084 1 97.44 111 ARG A C 1
ATOM 825 O O . ARG A 1 111 ? 7.996 -28.328 1.085 1 97.44 111 ARG A O 1
ATOM 832 N N . ARG A 1 112 ? 7.551 -27.719 -1.028 1 96.62 112 ARG A N 1
ATOM 833 C CA . ARG A 1 112 ? 7.668 -26.297 -0.762 1 96.62 112 ARG A CA 1
ATOM 834 C C . ARG A 1 112 ? 6.617 -25.828 0.242 1 96.62 112 ARG A C 1
ATOM 836 O O . ARG A 1 112 ? 6.914 -25.062 1.15 1 96.62 112 ARG A O 1
ATOM 843 N N . VAL A 1 113 ? 5.414 -26.281 0.078 1 97.19 113 VAL A N 1
ATOM 844 C CA . VAL A 1 113 ? 4.312 -25.891 0.959 1 97.19 113 VAL A CA 1
ATOM 845 C C . VAL A 1 113 ? 4.602 -26.375 2.381 1 97.19 113 VAL A C 1
ATOM 847 O O . VAL A 1 113 ? 4.395 -25.625 3.344 1 97.19 113 VAL A O 1
ATOM 850 N N . GLU A 1 114 ? 5.188 -27.5 2.486 1 96.44 114 GLU A N 1
ATOM 851 C CA . GLU A 1 114 ? 5.328 -28.125 3.793 1 96.44 114 GLU A CA 1
ATOM 852 C C . GLU A 1 114 ? 6.641 -27.734 4.461 1 96.44 114 GLU A C 1
ATOM 854 O O . GLU A 1 114 ? 6.793 -27.875 5.676 1 96.44 114 GLU A O 1
ATOM 859 N N . SER A 1 115 ? 7.594 -27.203 3.727 1 93.69 115 SER A N 1
ATOM 860 C CA . SER A 1 115 ? 8.906 -26.906 4.297 1 93.69 115 SER A CA 1
ATOM 861 C C . SER A 1 115 ? 9.125 -25.406 4.453 1 93.69 115 SER A C 1
ATOM 863 O O . SER A 1 115 ? 10.062 -24.984 5.129 1 93.69 115 SER A O 1
ATOM 865 N N . ARG A 1 116 ? 8.281 -24.688 3.895 1 86.81 116 ARG A N 1
ATOM 866 C CA . ARG A 1 116 ? 8.484 -23.234 3.865 1 86.81 116 ARG A CA 1
ATOM 867 C C . ARG A 1 116 ? 8.391 -22.641 5.266 1 86.81 116 ARG A C 1
ATOM 869 O O . ARG A 1 116 ? 7.496 -22.984 6.039 1 86.81 116 ARG A O 1
ATOM 876 N N . GLU A 1 117 ? 9.367 -21.766 5.551 1 86.56 117 GLU A N 1
ATOM 877 C CA . GLU A 1 117 ? 9.273 -20.953 6.766 1 86.56 117 GLU A CA 1
ATOM 878 C C . GLU A 1 117 ? 8.477 -19.688 6.52 1 86.56 117 GLU A C 1
ATOM 880 O O . GLU A 1 117 ? 8.766 -18.938 5.582 1 86.56 117 GLU A O 1
ATOM 885 N N . GLY A 1 118 ? 7.531 -19.453 7.223 1 88 118 GLY A N 1
ATOM 886 C CA . GLY A 1 118 ? 6.738 -18.25 7.094 1 88 118 GLY A CA 1
ATOM 887 C C . GLY A 1 118 ? 7.547 -16.984 7.293 1 88 118 GLY A C 1
ATOM 888 O O . GLY A 1 118 ? 8.469 -16.953 8.109 1 88 118 GLY A O 1
ATOM 889 N N . ASP A 1 119 ? 7.176 -15.922 6.488 1 90.19 119 ASP A N 1
ATOM 890 C CA . ASP A 1 119 ? 7.91 -14.664 6.613 1 90.19 119 ASP A CA 1
ATOM 891 C C . ASP A 1 119 ? 6.98 -13.523 7.031 1 90.19 119 ASP A C 1
ATOM 893 O O . ASP A 1 119 ? 7.387 -12.359 7.055 1 90.19 119 ASP A O 1
ATOM 897 N N . ILE A 1 120 ? 5.793 -13.82 7.219 1 94.25 120 ILE A N 1
ATOM 898 C CA . ILE A 1 120 ? 4.824 -12.891 7.781 1 94.25 120 ILE A CA 1
ATOM 899 C C . ILE A 1 120 ? 4.473 -13.305 9.203 1 94.25 120 ILE A C 1
ATOM 901 O O . ILE A 1 120 ? 3.82 -14.328 9.414 1 94.25 120 ILE A O 1
ATOM 905 N N . PRO A 1 121 ? 4.852 -12.539 10.148 1 91.38 121 PRO A N 1
ATOM 906 C CA . PRO A 1 121 ? 4.566 -12.906 11.539 1 91.38 121 PRO A CA 1
ATOM 907 C C . PRO A 1 121 ? 3.076 -13.125 11.797 1 91.38 121 PRO A C 1
ATOM 909 O O . PRO A 1 121 ? 2.248 -12.305 11.391 1 91.38 121 PRO A O 1
ATOM 912 N N . GLY A 1 122 ? 2.764 -14.32 12.375 1 91.44 122 GLY A N 1
ATOM 913 C CA . GLY A 1 122 ? 1.396 -14.602 12.781 1 91.44 122 GLY A CA 1
ATOM 914 C C . GLY A 1 122 ? 0.605 -15.359 11.727 1 91.44 122 GLY A C 1
ATOM 915 O O . GLY A 1 122 ? -0.458 -15.906 12.016 1 91.44 122 GLY A O 1
ATOM 916 N N . LEU A 1 123 ? 1.052 -15.375 10.508 1 93.75 123 LEU A N 1
ATOM 917 C CA . LEU A 1 123 ? 0.334 -16.062 9.438 1 93.75 123 LEU A CA 1
ATOM 918 C C . LEU A 1 123 ? 0.577 -17.562 9.5 1 93.75 123 LEU A C 1
ATOM 920 O O . LEU A 1 123 ? 1.723 -18.016 9.453 1 93.75 123 LEU A O 1
ATOM 924 N N . LEU A 1 124 ? -0.473 -18.281 9.562 1 91.44 124 LEU A N 1
ATOM 925 C CA . LEU A 1 124 ? -0.37 -19.734 9.547 1 91.44 124 LEU A CA 1
ATOM 926 C C . LEU A 1 124 ? -0.056 -20.234 8.141 1 91.44 124 LEU A C 1
ATOM 928 O O . LEU A 1 124 ? -0.716 -19.844 7.172 1 91.44 124 LEU A O 1
ATOM 932 N N . PRO A 1 125 ? 0.956 -21.031 8.078 1 93.5 125 PRO A N 1
ATOM 933 C CA . PRO A 1 125 ? 1.286 -21.562 6.754 1 93.5 125 PRO A CA 1
ATOM 934 C C . PRO A 1 125 ? 0.182 -22.453 6.184 1 93.5 125 PRO A C 1
ATOM 936 O O . PRO A 1 125 ? -0.549 -23.094 6.941 1 93.5 125 PRO A O 1
ATOM 939 N N . PRO A 1 126 ? 0.069 -22.438 4.906 1 94.81 126 PRO A N 1
ATOM 940 C CA . PRO A 1 126 ? -0.883 -23.359 4.293 1 94.81 126 PRO A CA 1
ATOM 941 C C . PRO A 1 126 ? -0.465 -24.828 4.449 1 94.81 126 PRO A C 1
ATOM 943 O O . PRO A 1 126 ? 0.717 -25.109 4.645 1 94.81 126 PRO A O 1
ATOM 946 N N . THR A 1 127 ? -1.488 -25.703 4.422 1 96.38 127 THR A N 1
ATOM 947 C CA . THR A 1 127 ? -1.239 -27.141 4.332 1 96.38 127 THR A CA 1
ATOM 948 C C . THR A 1 127 ? -1.427 -27.641 2.902 1 96.38 127 THR A C 1
ATOM 950 O O . THR A 1 127 ? -2.1 -26.984 2.1 1 96.38 127 THR A O 1
ATOM 953 N N . TRP A 1 128 ? -0.791 -28.766 2.67 1 97.38 128 TRP A N 1
ATOM 954 C CA . TRP A 1 128 ? -0.916 -29.297 1.318 1 97.38 128 TRP A CA 1
ATOM 955 C C . TRP A 1 128 ? -2.375 -29.578 0.977 1 97.38 128 TRP A C 1
ATOM 957 O O . TRP A 1 128 ? -2.855 -29.188 -0.09 1 97.38 128 TRP A O 1
ATOM 967 N N . PRO A 1 129 ? -3.213 -30.203 1.888 1 97.56 129 PRO A N 1
ATOM 968 C CA . PRO A 1 129 ? -4.633 -30.391 1.59 1 97.56 129 PRO A CA 1
ATOM 969 C C . PRO A 1 129 ? -5.371 -29.078 1.33 1 97.56 129 PRO A C 1
ATOM 971 O O . PRO A 1 129 ? -6.246 -29.031 0.463 1 97.56 129 PRO A O 1
ATOM 974 N N . SER A 1 130 ? -5.016 -28.016 2.051 1 96.56 130 SER A N 1
ATOM 975 C CA . SER A 1 130 ? -5.676 -26.734 1.835 1 96.56 130 SER A CA 1
ATOM 976 C C . SER A 1 130 ? -5.324 -26.141 0.469 1 96.56 130 SER A C 1
ATOM 978 O O . SER A 1 130 ? -6.152 -25.484 -0.16 1 96.56 130 SER A O 1
ATOM 980 N N . VAL A 1 131 ? -4.055 -26.375 0.042 1 97.69 131 VAL A N 1
ATOM 981 C CA . VAL A 1 131 ? -3.621 -25.906 -1.27 1 97.69 131 VAL A CA 1
ATOM 982 C C . VAL A 1 131 ? -4.395 -26.641 -2.363 1 97.69 131 VAL A C 1
ATOM 984 O O . VAL A 1 131 ? -4.891 -26.031 -3.305 1 97.69 131 VAL A O 1
ATOM 987 N N . LEU A 1 132 ? -4.543 -27.938 -2.191 1 96.62 132 LEU A N 1
ATOM 988 C CA . LEU A 1 132 ? -5.254 -28.75 -3.17 1 96.62 132 LEU A CA 1
ATOM 989 C C . LEU A 1 132 ? -6.727 -28.359 -3.238 1 96.62 132 LEU A C 1
ATOM 991 O O . LEU A 1 132 ? -7.34 -28.422 -4.309 1 96.62 132 LEU A O 1
ATOM 995 N N . ALA A 1 133 ? -7.238 -27.969 -2.148 1 96.62 133 ALA A N 1
ATOM 996 C CA . ALA A 1 133 ? -8.664 -27.672 -2.053 1 96.62 133 ALA A CA 1
ATOM 997 C C . ALA A 1 133 ? -8.945 -26.219 -2.406 1 96.62 133 ALA A C 1
ATOM 999 O O . ALA A 1 133 ? -10.102 -25.797 -2.453 1 96.62 133 ALA A O 1
ATOM 1000 N N . HIS A 1 134 ? -7.914 -25.484 -2.641 1 96.06 134 HIS A N 1
ATOM 1001 C CA . HIS A 1 134 ? -8.062 -24.047 -2.861 1 96.06 134 HIS A CA 1
ATOM 1002 C C . HIS A 1 134 ? -8.844 -23.766 -4.141 1 96.06 134 HIS A C 1
ATOM 1004 O O . HIS A 1 134 ? -8.523 -24.312 -5.199 1 96.06 134 HIS A O 1
ATOM 1010 N N . GLU A 1 135 ? -9.883 -22.906 -3.963 1 95.19 135 GLU A N 1
ATOM 1011 C CA . GLU A 1 135 ? -10.57 -22.453 -5.172 1 95.19 135 GLU A CA 1
ATOM 1012 C C . GLU A 1 135 ? -9.617 -21.734 -6.113 1 95.19 135 GLU A C 1
ATOM 1014 O O . GLU A 1 135 ? -8.859 -20.859 -5.68 1 95.19 135 GLU A O 1
ATOM 1019 N N . TYR A 1 136 ? -9.625 -22.172 -7.363 1 97.69 136 TYR A N 1
ATOM 1020 C CA . TYR A 1 136 ? -8.82 -21.531 -8.398 1 97.69 136 TYR A CA 1
ATOM 1021 C C . TYR A 1 136 ? -9.469 -21.688 -9.766 1 97.69 136 TYR A C 1
ATOM 1023 O O . TYR A 1 136 ? -9.328 -22.719 -10.414 1 97.69 136 TYR A O 1
ATOM 1031 N N . GLU A 1 137 ? -10.094 -20.578 -10.203 1 98 137 GLU A N 1
ATOM 1032 C CA . GLU A 1 137 ? -10.828 -20.625 -11.461 1 98 137 GLU A CA 1
ATOM 1033 C C . GLU A 1 137 ? -9.867 -20.594 -12.656 1 98 137 GLU A C 1
ATOM 1035 O O . GLU A 1 137 ? -8.867 -19.891 -12.633 1 98 137 GLU A O 1
ATOM 1040 N N . ALA A 1 138 ? -10.219 -21.359 -13.656 1 96.25 138 ALA A N 1
ATOM 1041 C CA . ALA A 1 138 ? -9.406 -21.375 -14.867 1 96.25 138 ALA A CA 1
ATOM 1042 C C . ALA A 1 138 ? -9.445 -20.016 -15.562 1 96.25 138 ALA A C 1
ATOM 1044 O O . ALA A 1 138 ? -10.469 -19.328 -15.547 1 96.25 138 ALA A O 1
ATOM 1045 N N . TRP A 1 139 ? -8.336 -19.672 -16.141 1 96.75 139 TRP A N 1
ATOM 1046 C CA . TRP A 1 139 ? -8.297 -18.516 -17.031 1 96.75 139 TRP A CA 1
ATOM 1047 C C . TRP A 1 139 ? -8.953 -18.828 -18.375 1 96.75 139 TRP A C 1
ATOM 1049 O O . TRP A 1 139 ? -8.773 -19.922 -18.922 1 96.75 139 TRP A O 1
ATOM 1059 N N . ASP A 1 140 ? -9.734 -17.891 -18.828 1 92.81 140 ASP A N 1
ATOM 1060 C CA . ASP A 1 140 ? -10.25 -18.078 -20.172 1 92.81 140 ASP A CA 1
ATOM 1061 C C . ASP A 1 140 ? -9.117 -18.188 -21.188 1 92.81 140 ASP A C 1
ATOM 1063 O O . ASP A 1 140 ? -9.117 -19.094 -22.031 1 92.81 140 ASP A O 1
ATOM 1067 N N . THR A 1 141 ? -8.234 -17.25 -21.203 1 91.62 141 THR A N 1
ATOM 1068 C CA . THR A 1 141 ? -6.957 -17.234 -21.906 1 91.62 141 THR A CA 1
ATOM 1069 C C . THR A 1 141 ? -5.797 -17.125 -20.922 1 91.62 141 THR A C 1
ATOM 1071 O O . THR A 1 141 ? -5.664 -16.109 -20.234 1 91.62 141 THR A O 1
ATOM 1074 N N . PRO A 1 142 ? -4.961 -18.188 -20.953 1 87.25 142 PRO A N 1
ATOM 1075 C CA . PRO A 1 142 ? -3.877 -18.141 -19.969 1 87.25 142 PRO A CA 1
ATOM 1076 C C . PRO A 1 142 ? -2.977 -16.922 -20.156 1 87.25 142 PRO A C 1
ATOM 1078 O O . PRO A 1 142 ? -2.572 -16.594 -21.281 1 87.25 142 PRO A O 1
ATOM 1081 N N . PRO A 1 143 ? -2.74 -16.312 -19.047 1 96.88 143 PRO A N 1
ATOM 1082 C CA . PRO A 1 143 ? -1.771 -15.219 -19.125 1 96.88 143 PRO A CA 1
ATOM 1083 C C . PRO A 1 143 ? -0.333 -15.711 -19.266 1 96.88 143 PRO A C 1
ATOM 1085 O O . PRO A 1 143 ? -0.103 -16.906 -19.453 1 96.88 143 PRO A O 1
ATOM 1088 N N . PHE A 1 144 ? 0.626 -14.781 -19.422 1 97.69 144 PHE A N 1
ATOM 1089 C CA . PHE A 1 144 ? 2.027 -15.172 -19.328 1 97.69 144 PHE A CA 1
ATOM 1090 C C . PHE A 1 144 ? 2.273 -16.031 -18.094 1 97.69 144 PHE A C 1
ATOM 1092 O O . PHE A 1 144 ? 1.983 -15.609 -16.969 1 97.69 144 PHE A O 1
ATOM 1099 N N . THR A 1 145 ? 2.77 -17.266 -18.281 1 98.25 145 THR A N 1
ATOM 1100 C CA . THR A 1 145 ? 2.857 -18.234 -17.188 1 98.25 145 THR A CA 1
ATOM 1101 C C . THR A 1 145 ? 4.301 -18.688 -16.984 1 98.25 145 THR A C 1
ATOM 1103 O O . THR A 1 145 ? 5.012 -18.969 -17.953 1 98.25 145 THR A O 1
ATOM 1106 N N . LEU A 1 146 ? 4.723 -18.703 -15.719 1 98.5 146 LEU A N 1
ATOM 1107 C CA . LEU A 1 146 ? 6.023 -19.203 -15.297 1 98.5 146 LEU A CA 1
ATOM 1108 C C . LEU A 1 146 ? 5.875 -20.5 -14.5 1 98.5 146 LEU A C 1
ATOM 1110 O O . LEU A 1 146 ? 5.141 -20.547 -13.508 1 98.5 146 LEU A O 1
ATOM 1114 N N . ASP A 1 147 ? 6.492 -21.547 -14.938 1 98.31 147 ASP A N 1
ATOM 1115 C CA . ASP A 1 147 ? 6.496 -22.812 -14.227 1 98.31 147 ASP A CA 1
ATOM 1116 C C . ASP A 1 147 ? 7.785 -23 -13.43 1 98.31 147 ASP A C 1
ATOM 1118 O O . ASP A 1 147 ? 8.828 -23.328 -13.984 1 98.31 147 ASP A O 1
ATOM 1122 N N . THR A 1 148 ? 7.656 -22.891 -12.141 1 97.94 148 THR A N 1
ATOM 1123 C CA . THR A 1 148 ? 8.836 -22.859 -11.281 1 97.94 148 THR A CA 1
ATOM 1124 C C . THR A 1 148 ? 9.344 -24.266 -11.008 1 97.94 148 THR A C 1
ATOM 1126 O O . THR A 1 148 ? 10.367 -24.453 -10.352 1 97.94 148 THR A O 1
ATOM 1129 N N . ALA A 1 149 ? 8.625 -25.281 -11.461 1 97.5 149 ALA A N 1
ATOM 1130 C CA . ALA A 1 149 ? 9.195 -26.625 -11.453 1 97.5 149 ALA A CA 1
ATOM 1131 C C . ALA A 1 149 ? 10.32 -26.75 -12.477 1 97.5 149 ALA A C 1
ATOM 1133 O O . ALA A 1 149 ? 11.242 -27.547 -12.305 1 97.5 149 ALA A O 1
ATOM 1134 N N . ALA A 1 150 ? 10.258 -25.891 -13.5 1 96.75 150 ALA A N 1
ATOM 1135 C CA . ALA A 1 150 ? 11.195 -25.969 -14.609 1 96.75 150 ALA A CA 1
ATOM 1136 C C . ALA A 1 150 ? 12.195 -24.812 -14.562 1 96.75 150 ALA A C 1
ATOM 1138 O O . ALA A 1 150 ? 13.195 -24.828 -15.281 1 96.75 150 ALA A O 1
ATOM 1139 N N . LEU A 1 151 ? 11.953 -23.812 -13.797 1 97 151 LEU A N 1
ATOM 1140 C CA . LEU A 1 151 ? 12.773 -22.609 -13.703 1 97 151 LEU A CA 1
ATOM 1141 C C . LEU A 1 151 ? 13.25 -22.391 -12.273 1 97 151 LEU A C 1
ATOM 1143 O O . LEU A 1 151 ? 12.484 -22.578 -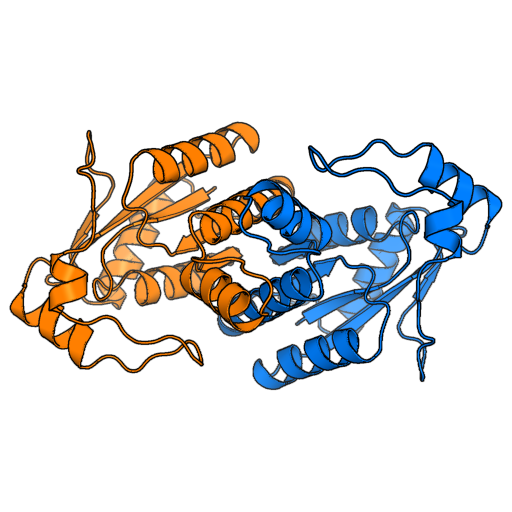11.328 1 97 151 LEU A O 1
ATOM 1147 N N . THR A 1 152 ? 14.492 -22 -12.188 1 95.62 152 THR A N 1
ATOM 1148 C CA . THR A 1 152 ? 14.914 -21.469 -10.898 1 95.62 152 THR A CA 1
ATOM 1149 C C . THR A 1 152 ? 14.273 -20.109 -10.633 1 95.62 152 THR A C 1
ATOM 1151 O O . THR A 1 152 ? 13.734 -19.484 -11.555 1 95.62 152 THR A O 1
ATOM 1154 N N . SER A 1 153 ? 14.32 -19.703 -9.398 1 93.38 153 SER A N 1
ATOM 1155 C CA . SER A 1 153 ? 13.789 -18.391 -9.047 1 93.38 153 SER A CA 1
ATOM 1156 C C . SER A 1 153 ? 14.445 -17.281 -9.867 1 93.38 153 SER A C 1
ATOM 1158 O O . SER A 1 153 ? 13.773 -16.359 -10.312 1 93.38 153 SER A O 1
ATOM 1160 N N . GLU A 1 154 ? 15.695 -17.391 -10.055 1 94.94 154 GLU A N 1
ATOM 1161 C CA . GLU A 1 154 ? 16.438 -16.391 -10.82 1 94.94 154 GLU A CA 1
ATOM 1162 C C . GLU A 1 154 ? 16.016 -16.406 -12.281 1 94.94 154 GLU A C 1
ATOM 1164 O O . GLU A 1 154 ? 15.805 -15.344 -12.875 1 94.94 154 GLU A O 1
ATOM 1169 N N . GLN A 1 155 ? 15.844 -17.594 -12.805 1 97.5 155 GLN A N 1
ATOM 1170 C CA . GLN A 1 155 ? 15.398 -17.734 -14.188 1 97.5 155 GLN A CA 1
ATOM 1171 C C . GLN A 1 155 ? 13.992 -17.172 -14.375 1 97.5 155 GLN A C 1
ATOM 1173 O O . GLN A 1 155 ? 13.719 -16.469 -15.359 1 97.5 155 GLN A O 1
ATOM 1178 N N . ALA A 1 156 ? 13.156 -17.484 -13.453 1 97.62 156 ALA A N 1
ATOM 1179 C CA . ALA A 1 156 ? 11.766 -17.031 -13.531 1 97.62 156 ALA A CA 1
ATOM 1180 C C . ALA A 1 156 ? 11.68 -15.508 -13.453 1 97.62 156 ALA A C 1
ATOM 1182 O O . ALA A 1 156 ? 10.961 -14.883 -14.242 1 97.62 156 ALA A O 1
ATOM 1183 N N . SER A 1 157 ? 12.445 -14.922 -12.539 1 96.56 157 SER A N 1
ATOM 1184 C CA . SER A 1 157 ? 12.469 -13.469 -12.398 1 96.56 157 SER A CA 1
ATOM 1185 C C . SER A 1 157 ? 13 -12.797 -13.656 1 96.56 157 SER A C 1
ATOM 1187 O O . SER A 1 157 ? 12.477 -11.766 -14.086 1 96.56 157 SER A O 1
ATOM 1189 N N . THR A 1 158 ? 14.016 -13.398 -14.211 1 96.5 158 THR A N 1
ATOM 1190 C CA . THR A 1 158 ? 14.594 -12.859 -15.438 1 96.5 158 THR A CA 1
ATOM 1191 C C . THR A 1 158 ? 13.609 -12.961 -16.594 1 96.5 158 THR A C 1
ATOM 1193 O O . THR A 1 158 ? 13.453 -12.016 -17.375 1 96.5 158 THR A O 1
ATOM 1196 N N . ALA A 1 159 ? 12.977 -14.109 -16.688 1 97.44 159 ALA A N 1
ATOM 1197 C CA . ALA A 1 159 ? 11.984 -14.297 -17.734 1 97.44 159 ALA A CA 1
ATOM 1198 C C . ALA A 1 159 ? 10.852 -13.281 -17.625 1 97.44 159 ALA A C 1
ATOM 1200 O O . ALA A 1 159 ? 10.406 -12.719 -18.625 1 97.44 159 ALA A O 1
ATOM 1201 N N . ALA A 1 160 ? 10.367 -13.078 -16.406 1 97.44 160 ALA A N 1
ATOM 1202 C CA . ALA A 1 160 ? 9.32 -12.086 -16.172 1 97.44 160 ALA A CA 1
ATOM 1203 C C . ALA A 1 160 ? 9.789 -10.688 -16.562 1 97.44 160 ALA A C 1
ATOM 1205 O O . ALA A 1 160 ? 9.055 -9.945 -17.219 1 97.44 160 ALA A O 1
ATOM 1206 N N . HIS A 1 161 ? 11.016 -10.359 -16.188 1 96.06 161 HIS A N 1
ATOM 1207 C CA . HIS A 1 161 ? 11.562 -9.039 -16.5 1 96.06 161 HIS A CA 1
ATOM 1208 C C . HIS A 1 161 ? 11.68 -8.836 -18 1 96.06 161 HIS A C 1
ATOM 1210 O O . HIS A 1 161 ? 11.359 -7.758 -18.516 1 96.06 161 HIS A O 1
ATOM 1216 N N . VAL A 1 162 ? 12.156 -9.836 -18.719 1 95.5 162 VAL A N 1
ATOM 1217 C CA . VAL A 1 162 ? 12.305 -9.773 -20.156 1 95.5 162 VAL A CA 1
ATOM 1218 C C . VAL A 1 162 ? 10.93 -9.609 -20.812 1 95.5 162 VAL A C 1
ATOM 1220 O O . VAL A 1 162 ? 10.758 -8.781 -21.703 1 95.5 162 VAL A O 1
ATOM 1223 N N . TYR A 1 163 ? 10.023 -10.367 -20.375 1 96.5 163 TYR A N 1
ATOM 1224 C CA . TYR A 1 163 ? 8.656 -10.281 -20.891 1 96.5 163 TYR A CA 1
ATOM 1225 C C . TYR A 1 163 ? 8.094 -8.875 -20.703 1 96.5 163 TYR A C 1
ATOM 1227 O O . TYR A 1 163 ? 7.547 -8.289 -21.641 1 96.5 163 TYR A O 1
ATOM 1235 N N . LEU A 1 164 ? 8.289 -8.312 -19.5 1 96.12 164 LEU A N 1
ATOM 1236 C CA . LEU A 1 164 ? 7.789 -6.977 -19.172 1 96.12 164 LEU A CA 1
ATOM 1237 C C . LEU A 1 164 ? 8.484 -5.918 -20.031 1 96.12 164 LEU A C 1
ATOM 1239 O O . LEU A 1 164 ? 7.852 -4.953 -20.469 1 96.12 164 LEU A O 1
ATOM 1243 N N . SER A 1 165 ? 9.789 -6.062 -20.234 1 92.38 165 SER A N 1
ATOM 1244 C CA . SER A 1 165 ? 10.547 -5.129 -21.062 1 92.38 165 SER A CA 1
ATOM 1245 C C . SER A 1 165 ? 10.031 -5.133 -22.5 1 92.38 165 SER A C 1
ATOM 1247 O O . SER A 1 165 ? 9.984 -4.086 -23.156 1 92.38 165 SER A O 1
ATOM 1249 N N . SER A 1 166 ? 9.68 -6.258 -22.938 1 91.19 166 SER A N 1
ATOM 1250 C CA . SER A 1 166 ? 9.188 -6.387 -24.312 1 91.19 166 SER A CA 1
ATOM 1251 C C . SER A 1 166 ? 7.848 -5.691 -24.484 1 91.19 166 SER A C 1
ATOM 1253 O O . SER A 1 166 ? 7.477 -5.316 -25.594 1 91.19 166 SER A O 1
ATOM 1255 N N . MET A 1 167 ? 7.145 -5.512 -23.453 1 89.19 167 MET A N 1
ATOM 1256 C CA . MET A 1 167 ? 5.848 -4.84 -23.469 1 89.19 167 MET A CA 1
ATOM 1257 C C . MET A 1 167 ? 6.012 -3.338 -23.266 1 89.19 167 MET A C 1
ATOM 1259 O O . MET A 1 167 ? 5.031 -2.592 -23.312 1 89.19 167 MET A O 1
ATOM 1263 N N . GLY A 1 168 ? 7.305 -2.809 -23.062 1 80.44 168 GLY A N 1
ATOM 1264 C CA . GLY A 1 168 ? 7.555 -1.403 -22.781 1 80.44 168 GLY A CA 1
ATOM 1265 C C . GLY A 1 168 ? 7.332 -1.036 -21.328 1 80.44 168 GLY A C 1
ATOM 1266 O O . GLY A 1 168 ? 7.211 0.143 -20.984 1 80.44 168 GLY A O 1
ATOM 1267 N N . ALA A 1 169 ? 7.301 -2.086 -20.547 1 74.06 169 ALA A N 1
ATOM 1268 C CA . ALA A 1 169 ? 6.922 -1.9 -19.141 1 74.06 169 ALA A CA 1
ATOM 1269 C C . ALA A 1 169 ? 8.133 -1.521 -18.297 1 74.06 169 ALA A C 1
ATOM 1271 O O . ALA A 1 169 ? 7.98 -1.022 -17.172 1 74.06 169 ALA A O 1
ATOM 1272 N N . VAL A 1 170 ? 9.32 -1.734 -18.766 1 74.94 170 VAL A N 1
ATOM 1273 C CA . VAL A 1 170 ? 10.492 -1.52 -17.922 1 74.94 170 VAL A CA 1
ATOM 1274 C C . VAL A 1 170 ? 11.211 -0.244 -18.359 1 74.94 170 VAL A C 1
ATOM 1276 O O . VAL A 1 170 ? 12.102 0.247 -17.656 1 74.94 170 VAL A O 1
ATOM 1279 N N . GLU A 1 171 ? 11.008 0.311 -19.359 1 59.16 171 GLU A N 1
ATOM 1280 C CA . GLU A 1 171 ? 11.719 1.474 -19.891 1 59.16 171 GLU A CA 1
ATOM 1281 C C . GLU A 1 171 ? 11.375 2.732 -19.094 1 59.16 171 GLU A C 1
ATOM 1283 O O . GLU A 1 171 ? 10.203 3.014 -18.844 1 59.16 171 GLU A O 1
ATOM 1288 N N . ARG A 1 172 ? 12.094 3.047 -18.156 1 50.03 172 ARG A N 1
ATOM 1289 C CA . ARG A 1 172 ? 11.922 4.379 -17.594 1 50.03 172 ARG A CA 1
ATOM 1290 C C . ARG A 1 172 ? 12.703 5.422 -18.375 1 50.03 172 ARG A C 1
ATOM 1292 O O . ARG A 1 172 ? 13.75 5.113 -18.969 1 50.03 172 ARG A O 1
ATOM 1299 N N . MET B 1 1 ? 14.125 4.715 3.121 1 95.62 1 MET B N 1
ATOM 1300 C CA . MET B 1 1 ? 13.664 5.805 3.973 1 95.62 1 MET B CA 1
ATOM 1301 C C . MET B 1 1 ? 12.148 5.781 4.109 1 95.62 1 MET B C 1
ATOM 1303 O O . MET B 1 1 ? 11.438 5.438 3.16 1 95.62 1 MET B O 1
ATOM 1307 N N . LEU B 1 2 ? 11.719 6.035 5.273 1 98.5 2 LEU B N 1
ATOM 1308 C CA . LEU B 1 2 ? 10.305 6.156 5.594 1 98.5 2 LEU B CA 1
ATOM 1309 C C . LEU B 1 2 ? 9.953 7.598 5.949 1 98.5 2 LEU B C 1
ATOM 1311 O O . LEU B 1 2 ? 10.531 8.172 6.871 1 98.5 2 LEU B O 1
ATOM 1315 N N . ILE B 1 3 ? 9.062 8.234 5.152 1 98.69 3 ILE B N 1
ATOM 1316 C CA . ILE B 1 3 ? 8.594 9.594 5.383 1 98.69 3 ILE B CA 1
ATOM 1317 C C . ILE B 1 3 ? 7.133 9.57 5.824 1 98.69 3 ILE B C 1
ATOM 1319 O O . ILE B 1 3 ? 6.273 9.047 5.113 1 98.69 3 ILE B O 1
ATOM 1323 N N . VAL B 1 4 ? 6.879 10.109 6.961 1 98.81 4 VAL B N 1
ATOM 1324 C CA . VAL B 1 4 ? 5.523 10.07 7.5 1 98.81 4 VAL B CA 1
ATOM 1325 C C . VAL B 1 4 ? 5 11.492 7.695 1 98.81 4 VAL B C 1
ATOM 1327 O O . VAL B 1 4 ? 5.617 12.297 8.398 1 98.81 4 VAL B O 1
ATOM 1330 N N . PHE B 1 5 ? 3.865 11.742 7.051 1 98.75 5 PHE B N 1
ATOM 1331 C CA . PHE B 1 5 ? 3.191 13.031 7.219 1 98.75 5 PHE B CA 1
ATOM 1332 C C . PHE B 1 5 ? 2.236 12.992 8.406 1 98.75 5 PHE B C 1
ATOM 1334 O O . PHE B 1 5 ? 1.612 11.961 8.672 1 98.75 5 PHE B O 1
ATOM 1341 N N . SER B 1 6 ? 2.123 14.094 9.07 1 98.56 6 SER B N 1
ATOM 1342 C CA . SER B 1 6 ? 1.129 14.32 10.117 1 98.56 6 SER B CA 1
ATOM 1343 C C . SER B 1 6 ? 0.456 15.68 9.961 1 98.56 6 SER B C 1
ATOM 1345 O O . SER B 1 6 ? 1.035 16.594 9.383 1 98.56 6 SER B O 1
ATOM 1347 N N . GLY B 1 7 ? -0.739 15.773 10.414 1 98.19 7 GLY B N 1
ATOM 1348 C CA . GLY B 1 7 ? -1.496 17.016 10.375 1 98.19 7 GLY B CA 1
ATOM 1349 C C . GLY B 1 7 ? -2.99 16.797 10.234 1 98.19 7 GLY B C 1
ATOM 1350 O O . GLY B 1 7 ? -3.43 15.734 9.797 1 98.19 7 GLY B O 1
ATOM 1351 N N . LEU B 1 8 ? -3.766 17.766 10.555 1 98.19 8 LEU B N 1
ATOM 1352 C CA . LEU B 1 8 ? -5.223 17.688 10.562 1 98.19 8 LEU B CA 1
ATOM 1353 C C . LEU B 1 8 ? -5.777 17.75 9.141 1 98.19 8 LEU B C 1
ATOM 1355 O O . LEU B 1 8 ? -5.105 18.234 8.227 1 98.19 8 LEU B O 1
ATOM 1359 N N . PRO B 1 9 ? -7.047 17.188 8.953 1 97.5 9 PRO B N 1
ATOM 1360 C CA . PRO B 1 9 ? -7.672 17.344 7.633 1 97.5 9 PRO B CA 1
ATOM 1361 C C . PRO B 1 9 ? -7.719 18.797 7.164 1 97.5 9 PRO B C 1
ATOM 1363 O O . PRO B 1 9 ? -7.969 19.703 7.969 1 97.5 9 PRO B O 1
ATOM 1366 N N . GLY B 1 10 ? -7.367 19.016 5.914 1 96.94 10 GLY B N 1
ATOM 1367 C CA . GLY B 1 10 ? -7.438 20.344 5.348 1 96.94 10 GLY B CA 1
ATOM 1368 C C . GLY B 1 10 ? -6.133 21.109 5.469 1 96.94 10 GLY B C 1
ATOM 1369 O O . GLY B 1 10 ? -6.016 22.234 4.965 1 96.94 10 GLY B O 1
ATOM 1370 N N . SER B 1 11 ? -5.105 20.484 6.051 1 97.5 11 SER B N 1
ATOM 1371 C CA . SER B 1 11 ? -3.846 21.188 6.27 1 97.5 11 SER B CA 1
ATOM 1372 C C . SER B 1 11 ? -2.99 21.203 5.008 1 97.5 11 SER B C 1
ATOM 1374 O O . SER B 1 11 ? -2.023 21.953 4.918 1 97.5 11 SER B O 1
ATOM 1376 N N . GLY B 1 12 ? -3.242 20.344 4.094 1 96.5 12 GLY B N 1
ATOM 1377 C CA . GLY B 1 12 ? -2.51 20.344 2.838 1 96.5 12 GLY B CA 1
ATOM 1378 C C . GLY B 1 12 ? -1.561 19.172 2.705 1 96.5 12 GLY B C 1
ATOM 1379 O O . GLY B 1 12 ? -0.854 19.047 1.702 1 96.5 12 GLY B O 1
ATOM 1380 N N . LYS B 1 13 ? -1.496 18.188 3.607 1 96.62 13 LYS B N 1
ATOM 1381 C CA . LYS B 1 13 ? -0.598 17.047 3.598 1 96.62 13 LYS B CA 1
ATOM 1382 C C . LYS B 1 13 ? -0.713 16.266 2.291 1 96.62 13 LYS B C 1
ATOM 1384 O O . LYS B 1 13 ? 0.298 15.93 1.67 1 96.62 13 LYS B O 1
ATOM 1389 N N . THR B 1 14 ? -1.958 15.977 1.91 1 97 14 THR B N 1
ATOM 1390 C CA . THR B 1 14 ? -2.213 15.109 0.765 1 97 14 THR B CA 1
ATOM 1391 C C . THR B 1 14 ? -1.603 15.695 -0.504 1 97 14 THR B C 1
ATOM 1393 O O . THR B 1 14 ? -0.968 14.984 -1.282 1 97 14 THR B O 1
ATOM 1396 N N . THR B 1 15 ? -1.749 17.016 -0.717 1 96.31 15 THR B N 1
ATOM 1397 C CA . THR B 1 15 ? -1.187 17.688 -1.882 1 96.31 15 THR B CA 1
ATOM 1398 C C . THR B 1 15 ? 0.336 17.578 -1.885 1 96.31 15 THR B C 1
ATOM 1400 O O . THR B 1 15 ? 0.936 17.203 -2.896 1 96.31 15 THR B O 1
ATOM 1403 N N . ILE B 1 16 ? 0.927 17.844 -0.77 1 97.81 16 ILE B N 1
ATOM 1404 C CA . ILE B 1 16 ? 2.381 17.828 -0.654 1 97.81 16 ILE B CA 1
ATOM 1405 C C . ILE B 1 16 ? 2.896 16.391 -0.781 1 97.81 16 ILE B C 1
ATOM 1407 O O . ILE B 1 16 ? 3.85 16.141 -1.519 1 97.81 16 ILE B O 1
ATOM 1411 N N . ALA B 1 17 ? 2.271 15.469 -0.068 1 98.06 17 ALA B N 1
ATOM 1412 C CA . ALA B 1 17 ? 2.689 14.07 -0.062 1 98.06 17 ALA B CA 1
ATOM 1413 C C . ALA B 1 17 ? 2.633 13.469 -1.467 1 98.06 17 ALA B C 1
ATOM 1415 O O . ALA B 1 17 ? 3.555 12.773 -1.887 1 98.06 17 ALA B O 1
ATOM 1416 N N . ARG B 1 18 ? 1.559 13.734 -2.203 1 97.56 18 ARG B N 1
ATOM 1417 C CA . ARG B 1 18 ? 1.407 13.219 -3.557 1 97.56 18 ARG B CA 1
ATOM 1418 C C . ARG B 1 18 ? 2.498 13.758 -4.477 1 97.56 18 ARG B C 1
ATOM 1420 O O . ARG B 1 18 ? 3.09 13 -5.254 1 97.56 18 ARG B O 1
ATOM 1427 N N . GLU B 1 19 ? 2.715 15.031 -4.379 1 96.88 19 GLU B N 1
ATOM 1428 C CA . GLU B 1 19 ? 3.754 15.648 -5.199 1 96.88 19 GLU B CA 1
ATOM 1429 C C . GLU B 1 19 ? 5.125 15.062 -4.883 1 96.88 19 GLU B C 1
ATOM 1431 O O . GLU B 1 19 ? 5.91 14.773 -5.793 1 96.88 19 GLU B O 1
ATOM 1436 N N . LEU B 1 20 ? 5.414 14.891 -3.629 1 96.44 20 LEU B N 1
ATOM 1437 C CA . LEU B 1 20 ? 6.695 14.328 -3.211 1 96.44 20 LEU B CA 1
ATOM 1438 C C . LEU B 1 20 ? 6.824 12.883 -3.674 1 96.44 20 LEU B C 1
ATOM 1440 O O . LEU B 1 20 ? 7.902 12.453 -4.094 1 96.44 20 LEU B O 1
ATOM 1444 N N . ALA B 1 21 ? 5.727 12.102 -3.553 1 97.06 21 ALA B N 1
ATOM 1445 C CA . ALA B 1 21 ? 5.73 10.719 -4.016 1 97.06 21 ALA B CA 1
ATOM 1446 C C . ALA B 1 21 ? 6.078 10.633 -5.5 1 97.06 21 ALA B C 1
ATOM 1448 O O . ALA B 1 21 ? 6.879 9.797 -5.91 1 97.06 21 ALA B O 1
ATOM 1449 N N . ARG B 1 22 ? 5.508 11.508 -6.258 1 95.75 22 ARG B N 1
ATOM 1450 C CA . ARG B 1 22 ? 5.777 11.57 -7.691 1 95.75 22 ARG B CA 1
ATOM 1451 C C . ARG B 1 22 ? 7.242 11.898 -7.961 1 95.75 22 ARG B C 1
ATOM 1453 O O . ARG B 1 22 ? 7.914 11.203 -8.719 1 95.75 22 ARG B O 1
ATOM 1460 N N . ARG B 1 23 ? 7.715 12.891 -7.293 1 93.5 23 ARG B N 1
ATOM 1461 C CA . ARG B 1 23 ? 9.062 13.398 -7.523 1 93.5 23 ARG B CA 1
ATOM 1462 C C . ARG B 1 23 ? 10.109 12.367 -7.117 1 93.5 23 ARG B C 1
ATOM 1464 O O . ARG B 1 23 ? 11.156 12.25 -7.754 1 93.5 23 ARG B O 1
ATOM 1471 N N . MET B 1 24 ? 9.828 11.633 -6.109 1 94.44 24 MET B N 1
ATOM 1472 C CA . MET B 1 24 ? 10.836 10.75 -5.512 1 94.44 24 MET B CA 1
ATOM 1473 C C . MET B 1 24 ? 10.656 9.32 -6.004 1 94.44 24 MET B C 1
ATOM 1475 O O . MET B 1 24 ? 11.5 8.461 -5.73 1 94.44 24 MET B O 1
ATOM 1479 N N . GLY B 1 25 ? 9.555 9.047 -6.707 1 95.56 25 GLY B N 1
ATOM 1480 C CA . GLY B 1 25 ? 9.25 7.664 -7.039 1 95.56 25 GLY B CA 1
ATOM 1481 C C . GLY B 1 25 ? 9.031 6.793 -5.82 1 95.56 25 GLY B C 1
ATOM 1482 O O . GLY B 1 25 ? 9.477 5.645 -5.777 1 95.56 25 GLY B O 1
ATOM 1483 N N . ALA B 1 26 ? 8.414 7.379 -4.797 1 97.62 26 ALA B N 1
ATOM 1484 C CA . ALA B 1 26 ? 8.219 6.676 -3.529 1 97.62 26 ALA B CA 1
ATOM 1485 C C . ALA B 1 26 ? 6.855 5.988 -3.494 1 97.62 26 ALA B C 1
ATOM 1487 O O . ALA B 1 26 ? 5.898 6.457 -4.113 1 97.62 26 ALA B O 1
ATOM 1488 N N . VAL B 1 27 ? 6.785 4.902 -2.809 1 98.81 27 VAL B N 1
ATOM 1489 C CA . VAL B 1 27 ? 5.512 4.273 -2.479 1 98.81 27 VAL B CA 1
ATOM 1490 C C . VAL B 1 27 ? 4.641 5.25 -1.692 1 98.81 27 VAL B C 1
ATOM 1492 O O . VAL B 1 27 ? 5.117 5.906 -0.765 1 98.81 27 VAL B O 1
ATOM 1495 N N . TYR B 1 28 ? 3.414 5.367 -2.119 1 98.88 28 TYR B N 1
ATOM 1496 C CA . TYR B 1 28 ? 2.482 6.309 -1.511 1 98.88 28 TYR B CA 1
ATOM 1497 C C . TYR B 1 28 ? 1.371 5.578 -0.769 1 98.88 28 TYR B C 1
ATOM 1499 O O . TYR B 1 28 ? 0.5 4.965 -1.391 1 98.88 28 TYR B O 1
ATOM 1507 N N . LEU B 1 29 ? 1.372 5.621 0.599 1 98.94 29 LEU B N 1
ATOM 1508 C CA . LEU B 1 29 ? 0.364 4.988 1.444 1 98.94 29 LEU B CA 1
ATOM 1509 C C . LEU B 1 29 ? -0.508 6.039 2.125 1 98.94 29 LEU B C 1
ATOM 1511 O O . LEU B 1 29 ? -0.087 6.664 3.102 1 98.94 29 LEU B O 1
ATOM 1515 N N . ARG B 1 30 ? -1.682 6.234 1.583 1 98.75 30 ARG B N 1
ATOM 1516 C CA . ARG B 1 30 ? -2.645 7.148 2.189 1 98.75 30 ARG B CA 1
ATOM 1517 C C . ARG B 1 30 ? -3.629 6.395 3.078 1 98.75 30 ARG B C 1
ATOM 1519 O O . ARG B 1 30 ? -4.426 5.59 2.59 1 98.75 30 ARG B O 1
ATOM 1526 N N . ILE B 1 31 ? -3.645 6.672 4.355 1 98.56 31 ILE B N 1
ATOM 1527 C CA . ILE B 1 31 ? -4.398 5.91 5.344 1 98.56 31 ILE B CA 1
ATOM 1528 C C . ILE B 1 31 ? -5.898 6.078 5.094 1 98.56 31 ILE B C 1
ATOM 1530 O O . ILE B 1 31 ? -6.668 5.125 5.23 1 98.56 31 ILE B O 1
ATOM 1534 N N . ASP B 1 32 ? -6.336 7.238 4.656 1 97.94 32 ASP B N 1
ATOM 1535 C CA . ASP B 1 32 ? -7.746 7.457 4.359 1 97.94 32 ASP B CA 1
ATOM 1536 C C . ASP B 1 32 ? -8.234 6.504 3.271 1 97.94 32 ASP B C 1
ATOM 1538 O O . ASP B 1 32 ? -9.383 6.055 3.299 1 97.94 32 ASP B O 1
ATOM 1542 N N . VAL B 1 33 ? -7.383 6.242 2.307 1 98.44 33 VAL B N 1
ATOM 1543 C CA . VAL B 1 33 ? -7.719 5.332 1.22 1 98.44 33 VAL B CA 1
ATOM 1544 C C . VAL B 1 33 ? -7.902 3.918 1.769 1 98.44 33 VAL B C 1
ATOM 1546 O O . VAL B 1 33 ? -8.875 3.234 1.43 1 98.44 33 VAL B O 1
ATOM 1549 N N . ILE B 1 34 ? -7 3.477 2.635 1 98.75 34 ILE B N 1
ATOM 1550 C CA . ILE B 1 34 ? -7.062 2.154 3.248 1 98.75 34 ILE B CA 1
ATOM 1551 C C . ILE B 1 34 ? -8.336 2.029 4.078 1 98.75 34 ILE B C 1
ATOM 1553 O O . ILE B 1 34 ? -9.086 1.062 3.932 1 98.75 34 ILE B O 1
ATOM 1557 N N . GLU B 1 35 ? -8.609 3.025 4.883 1 98.25 35 GLU B N 1
ATOM 1558 C CA . GLU B 1 35 ? -9.742 2.979 5.801 1 98.25 35 GLU B CA 1
ATOM 1559 C C . GLU B 1 35 ? -11.07 2.994 5.047 1 98.25 35 GLU B C 1
ATOM 1561 O O . GLU B 1 35 ? -12.016 2.307 5.434 1 98.25 35 GLU B O 1
ATOM 1566 N N . GLN B 1 36 ? -11.109 3.77 4.012 1 97.88 36 GLN B N 1
ATOM 1567 C CA . GLN B 1 36 ? -12.344 3.807 3.234 1 97.88 36 GLN B CA 1
ATOM 1568 C C . GLN B 1 36 ? -12.594 2.471 2.539 1 97.88 36 GLN B C 1
ATOM 1570 O O . GLN B 1 36 ? -13.742 2.018 2.447 1 97.88 36 GLN B O 1
ATOM 1575 N N . ALA B 1 37 ? -11.555 1.86 1.976 1 98.19 37 ALA B N 1
ATOM 1576 C CA . ALA B 1 37 ? -11.688 0.536 1.376 1 98.19 37 ALA B CA 1
ATOM 1577 C C . ALA B 1 37 ? -12.211 -0.476 2.393 1 98.19 37 ALA B C 1
ATOM 1579 O O . ALA B 1 37 ? -13.055 -1.311 2.068 1 98.19 37 ALA B O 1
ATOM 1580 N N . LEU B 1 38 ? -11.711 -0.373 3.643 1 97.94 38 LEU B N 1
ATOM 1581 C CA . LEU B 1 38 ? -12.156 -1.262 4.711 1 97.94 38 LEU B CA 1
ATOM 1582 C C . LEU B 1 38 ? -13.633 -1.031 5.023 1 97.94 38 LEU B C 1
ATOM 1584 O O . LEU B 1 38 ? -14.398 -1.987 5.16 1 97.94 38 LEU B O 1
ATOM 1588 N N . ARG B 1 39 ? -14.023 0.189 5.152 1 96.94 39 ARG B N 1
ATOM 1589 C CA . ARG B 1 39 ? -15.422 0.507 5.406 1 96.94 39 ARG B CA 1
ATOM 1590 C C . ARG B 1 39 ? -16.312 -0.049 4.301 1 96.94 39 ARG B C 1
ATOM 1592 O O . ARG B 1 39 ? -17.391 -0.598 4.578 1 96.94 39 ARG B O 1
ATOM 1599 N N . GLY B 1 40 ? -15.867 0.039 3.07 1 96.25 40 GLY B N 1
ATOM 1600 C CA . GLY B 1 40 ? -16.656 -0.393 1.926 1 96.25 40 GLY B CA 1
ATOM 1601 C C . GLY B 1 40 ? -16.719 -1.901 1.776 1 96.25 40 GLY B C 1
ATOM 1602 O O . GLY B 1 40 ? -17.594 -2.43 1.089 1 96.25 40 GLY B O 1
ATOM 1603 N N . SER B 1 41 ? -15.812 -2.596 2.391 1 95.69 41 SER B N 1
ATOM 1604 C CA . SER B 1 41 ? -15.695 -4.039 2.211 1 95.69 41 SER B CA 1
ATOM 1605 C C . SER B 1 41 ? -16.766 -4.781 3.016 1 95.69 41 SER B C 1
ATOM 1607 O O . SER B 1 41 ? -17.016 -5.965 2.779 1 95.69 41 SER B O 1
ATOM 1609 N N . GLY B 1 42 ? -17.281 -4.172 4.047 1 94.19 42 GLY B N 1
ATOM 1610 C CA . GLY B 1 42 ? -18.359 -4.758 4.828 1 94.19 42 GLY B CA 1
ATOM 1611 C C . GLY B 1 42 ? -17.875 -5.754 5.863 1 94.19 42 GLY B C 1
ATOM 1612 O O . GLY B 1 42 ? -18.688 -6.457 6.477 1 94.19 42 GLY B O 1
ATOM 1613 N N . VAL B 1 43 ? -16.609 -5.762 6.133 1 95.25 43 VAL B N 1
ATOM 1614 C CA . VAL B 1 43 ? -16.078 -6.809 6.996 1 95.25 43 VAL B CA 1
ATOM 1615 C C . VAL B 1 43 ? -15.977 -6.297 8.43 1 95.25 43 VAL B C 1
ATOM 1617 O O . VAL B 1 43 ? -15.727 -7.07 9.359 1 95.25 43 VAL B O 1
ATOM 1620 N N . LEU B 1 44 ? -16.156 -5.066 8.695 1 95.88 44 LEU B N 1
ATOM 1621 C CA . LEU B 1 44 ? -15.883 -4.457 9.992 1 95.88 44 LEU B CA 1
ATOM 1622 C C . LEU B 1 44 ? -17.016 -4.762 10.977 1 95.88 44 LEU B C 1
ATOM 1624 O O . LEU B 1 44 ? -18.188 -4.676 10.625 1 95.88 44 LEU B O 1
ATOM 1628 N N . ALA B 1 45 ? -16.641 -5.074 12.188 1 93.75 45 ALA B N 1
ATOM 1629 C CA . ALA B 1 45 ? -17.594 -5.258 13.273 1 93.75 45 ALA B CA 1
ATOM 1630 C C . ALA B 1 45 ? -18.078 -3.916 13.805 1 93.75 45 ALA B C 1
ATOM 1632 O O . ALA B 1 45 ? -19.188 -3.82 14.352 1 93.75 45 ALA B O 1
ATOM 1633 N N . GLY B 1 46 ? -17.328 -2.914 13.734 1 93.44 46 GLY B N 1
ATOM 1634 C CA . GLY B 1 46 ? -17.562 -1.556 14.203 1 93.44 46 GLY B CA 1
ATOM 1635 C C . GLY B 1 46 ? -16.75 -0.521 13.43 1 93.44 46 GLY B C 1
ATOM 1636 O O . GLY B 1 46 ? -16.766 -0.516 12.203 1 93.44 46 GLY B O 1
ATOM 1637 N N . ASP B 1 47 ? -16.047 0.232 14.227 1 93.81 47 ASP B N 1
ATOM 1638 C CA . ASP B 1 47 ? -15.242 1.279 13.602 1 93.81 47 ASP B CA 1
ATOM 1639 C C . ASP B 1 47 ? -13.938 0.716 13.055 1 93.81 47 ASP B C 1
ATOM 1641 O O . ASP B 1 47 ? -13.57 -0.426 13.352 1 93.81 47 ASP B O 1
ATOM 1645 N N . VAL B 1 48 ? -13.312 1.421 12.211 1 95.38 48 VAL B N 1
ATOM 1646 C CA . VAL B 1 48 ? -12.078 1.022 11.555 1 95.38 48 VAL B CA 1
ATOM 1647 C C . VAL B 1 48 ? -10.961 0.887 12.586 1 95.38 48 VAL B C 1
ATOM 1649 O O . VAL B 1 48 ? -10.031 0.101 12.406 1 95.38 48 VAL B O 1
ATOM 1652 N N . GLY B 1 49 ? -11.102 1.705 13.68 1 94.19 49 GLY B N 1
ATOM 1653 C CA . GLY B 1 49 ? -10.055 1.685 14.688 1 94.19 49 GLY B CA 1
ATOM 1654 C C . GLY B 1 49 ? -8.664 1.929 14.117 1 94.19 49 GLY B C 1
ATOM 1655 O O . GLY B 1 49 ? -8.492 2.793 13.25 1 94.19 49 GLY B O 1
ATOM 1656 N N . ALA B 1 50 ? -7.668 1.15 14.586 1 95.94 50 ALA B N 1
ATOM 1657 C CA . ALA B 1 50 ? -6.281 1.341 14.172 1 95.94 50 ALA B CA 1
ATOM 1658 C C . ALA B 1 50 ? -5.949 0.481 12.961 1 95.94 50 ALA B C 1
ATOM 1660 O O . ALA B 1 50 ? -4.797 0.427 12.523 1 95.94 50 ALA B O 1
ATOM 1661 N N . SER B 1 51 ? -6.926 -0.2 12.375 1 97.69 51 SER B N 1
ATOM 1662 C CA . SER B 1 51 ? -6.668 -1.199 11.344 1 97.69 51 SER B CA 1
ATOM 1663 C C . SER B 1 51 ? -6.031 -0.569 10.109 1 97.69 51 SER B C 1
ATOM 1665 O O . SER B 1 51 ? -5.18 -1.184 9.469 1 97.69 51 SER B O 1
ATOM 1667 N N . GLY B 1 52 ? -6.461 0.675 9.758 1 98.44 52 GLY B N 1
ATOM 1668 C CA . GLY B 1 52 ? -5.828 1.354 8.641 1 98.44 52 GLY B CA 1
ATOM 1669 C C . GLY B 1 52 ? -4.34 1.564 8.828 1 98.44 52 GLY B C 1
ATOM 1670 O O . GLY B 1 52 ? -3.549 1.301 7.922 1 98.44 52 GLY B O 1
ATOM 1671 N N . TYR B 1 53 ? -3.93 1.976 10.023 1 98.69 53 TYR B N 1
ATOM 1672 C CA . TYR B 1 53 ? -2.523 2.18 10.359 1 98.69 53 TYR B CA 1
ATOM 1673 C C . TYR B 1 53 ? -1.769 0.856 10.375 1 98.69 53 TYR B C 1
ATOM 1675 O O . TYR B 1 53 ? -0.62 0.785 9.93 1 98.69 53 TYR B O 1
ATOM 1683 N N . GLU B 1 54 ? -2.404 -0.177 10.891 1 98.62 54 GLU B N 1
ATOM 1684 C CA . GLU B 1 54 ? -1.75 -1.48 10.953 1 98.62 54 GLU B CA 1
ATOM 1685 C C . GLU B 1 54 ? -1.453 -2.016 9.555 1 98.62 54 GLU B C 1
ATOM 1687 O O . GLU B 1 54 ? -0.362 -2.527 9.297 1 98.62 54 GLU B O 1
ATOM 1692 N N . VAL B 1 55 ? -2.408 -1.854 8.672 1 98.81 55 VAL B N 1
ATOM 1693 C CA . VAL B 1 55 ? -2.207 -2.262 7.285 1 98.81 55 VAL B CA 1
ATOM 1694 C C . VAL B 1 55 ? -1.092 -1.426 6.656 1 98.81 55 VAL B C 1
ATOM 1696 O O . VAL B 1 55 ? -0.189 -1.966 6.016 1 98.81 55 VAL B O 1
ATOM 1699 N N . ALA B 1 56 ? -1.131 -0.122 6.859 1 98.94 56 ALA B N 1
ATOM 1700 C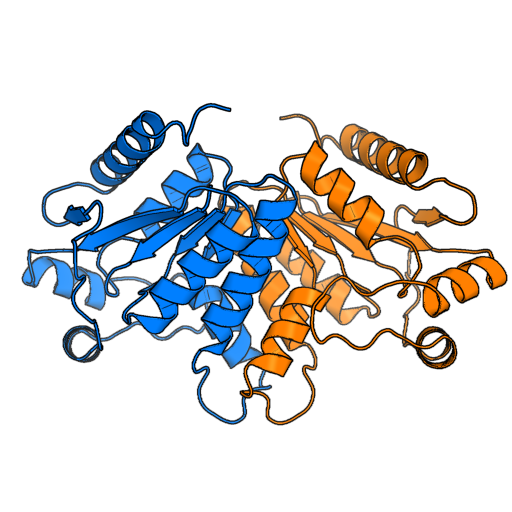 CA . ALA B 1 56 ? -0.123 0.773 6.297 1 98.94 56 ALA B CA 1
ATOM 1701 C C . ALA B 1 56 ? 1.268 0.433 6.824 1 98.94 56 ALA B C 1
ATOM 1703 O O . ALA B 1 56 ? 2.24 0.418 6.066 1 98.94 56 ALA B O 1
ATOM 1704 N N . ASN B 1 57 ? 1.371 0.156 8.133 1 98.88 57 ASN B N 1
ATOM 1705 C CA . ASN B 1 57 ? 2.65 -0.216 8.727 1 98.88 57 ASN B CA 1
ATOM 1706 C C . ASN B 1 57 ? 3.209 -1.492 8.102 1 98.88 57 ASN B C 1
ATOM 1708 O O . ASN B 1 57 ? 4.391 -1.553 7.758 1 98.88 57 ASN B O 1
ATOM 1712 N N . ALA B 1 58 ? 2.387 -2.461 7.961 1 98.81 58 ALA B N 1
ATOM 1713 C CA . ALA B 1 58 ? 2.812 -3.736 7.391 1 98.81 58 ALA B CA 1
ATOM 1714 C C . ALA B 1 58 ? 3.289 -3.561 5.953 1 98.81 58 ALA B C 1
ATOM 1716 O O . ALA B 1 58 ? 4.328 -4.102 5.566 1 98.81 58 ALA B O 1
ATOM 1717 N N . LEU B 1 59 ? 2.551 -2.797 5.18 1 98.81 59 LEU B N 1
ATOM 1718 C CA . LEU B 1 59 ? 2.912 -2.562 3.785 1 98.81 59 LEU B CA 1
ATOM 1719 C C . LEU B 1 59 ? 4.176 -1.717 3.686 1 98.81 59 LEU B C 1
ATOM 1721 O O . LEU B 1 59 ? 5 -1.928 2.793 1 98.81 59 LEU B O 1
ATOM 1725 N N . ALA B 1 60 ? 4.277 -0.71 4.566 1 98.94 60 ALA B N 1
ATOM 1726 C CA . ALA B 1 60 ? 5.504 0.081 4.59 1 98.94 60 ALA B CA 1
ATOM 1727 C C . ALA B 1 60 ? 6.723 -0.807 4.812 1 98.94 60 ALA B C 1
ATOM 1729 O O . ALA B 1 60 ? 7.707 -0.723 4.074 1 98.94 60 ALA B O 1
ATOM 1730 N N . LEU B 1 61 ? 6.66 -1.69 5.797 1 98.75 61 LEU B N 1
ATOM 1731 C CA . LEU B 1 61 ? 7.777 -2.574 6.105 1 98.75 61 LEU B CA 1
ATOM 1732 C C . LEU B 1 61 ? 8.117 -3.461 4.914 1 98.75 61 LEU B C 1
ATOM 1734 O O . LEU B 1 61 ? 9.289 -3.605 4.555 1 98.75 61 LEU B O 1
ATOM 1738 N N . SER B 1 62 ? 7.102 -4.027 4.297 1 98 62 SER B N 1
ATOM 1739 C CA . SER B 1 62 ? 7.297 -4.898 3.141 1 98 62 SER B CA 1
ATOM 1740 C C . SER B 1 62 ? 8.008 -4.168 2.01 1 98 62 SER B C 1
ATOM 1742 O O . SER B 1 62 ? 8.891 -4.73 1.36 1 98 62 SER B O 1
ATOM 1744 N N . ASN B 1 63 ? 7.637 -2.924 1.733 1 98.75 63 ASN B N 1
ATOM 1745 C CA . ASN B 1 63 ? 8.227 -2.152 0.644 1 98.75 63 ASN B CA 1
ATOM 1746 C C . ASN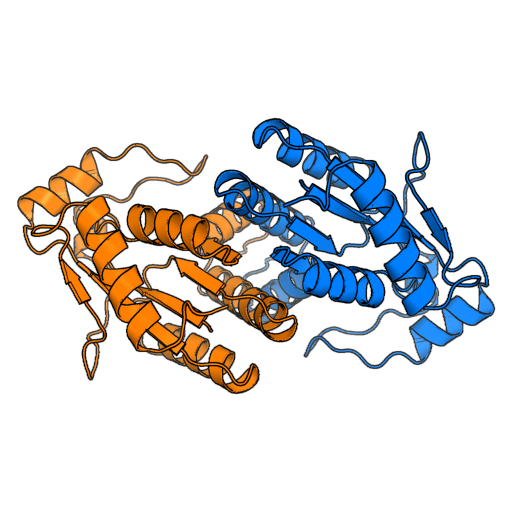 B 1 63 ? 9.625 -1.652 1.001 1 98.75 63 ASN B C 1
ATOM 1748 O O . ASN B 1 63 ? 10.523 -1.653 0.159 1 98.75 63 ASN B O 1
ATOM 1752 N N . LEU B 1 64 ? 9.797 -1.272 2.242 1 98.5 64 LEU B N 1
ATOM 1753 C CA . LEU B 1 64 ? 11.125 -0.85 2.686 1 98.5 64 LEU B CA 1
ATOM 1754 C C . LEU B 1 64 ? 12.125 -1.99 2.564 1 98.5 64 LEU B C 1
ATOM 1756 O O . LEU B 1 64 ? 13.273 -1.772 2.176 1 98.5 64 LEU B O 1
ATOM 1760 N N . ARG B 1 65 ? 11.703 -3.182 2.822 1 97 65 ARG B N 1
ATOM 1761 C CA . ARG B 1 65 ? 12.57 -4.352 2.809 1 97 65 ARG B CA 1
ATOM 1762 C C . ARG B 1 65 ? 13 -4.699 1.387 1 97 65 ARG B C 1
ATOM 1764 O O . ARG B 1 65 ? 14.008 -5.375 1.184 1 97 65 ARG B O 1
ATOM 1771 N N . VAL B 1 66 ? 12.203 -4.227 0.451 1 96.44 66 VAL B N 1
ATOM 1772 C CA . VAL B 1 66 ? 12.633 -4.469 -0.924 1 96.44 66 VAL B CA 1
ATOM 1773 C C . VAL B 1 66 ? 13.297 -3.219 -1.488 1 96.44 66 VAL B C 1
ATOM 1775 O O . VAL B 1 66 ? 13.469 -3.094 -2.703 1 96.44 66 VAL B O 1
ATOM 1778 N N . GLY B 1 67 ? 13.562 -2.209 -0.682 1 96.31 67 GLY B N 1
ATOM 1779 C CA . GLY B 1 67 ? 14.445 -1.118 -1.057 1 96.31 67 GLY B CA 1
ATOM 1780 C C . GLY B 1 67 ? 13.703 0.135 -1.479 1 96.31 67 GLY B C 1
ATOM 1781 O O . GLY B 1 67 ? 14.305 1.09 -1.968 1 96.31 67 GLY B O 1
ATOM 1782 N N . GLN B 1 68 ? 12.414 0.15 -1.301 1 97.56 68 GLN B N 1
ATOM 1783 C CA . GLN B 1 68 ? 11.633 1.302 -1.735 1 97.56 68 GLN B CA 1
ATOM 1784 C C . GLN B 1 68 ? 11.617 2.391 -0.665 1 97.56 68 GLN B C 1
ATOM 1786 O O . GLN B 1 68 ? 11.742 2.098 0.527 1 97.56 68 GLN B O 1
ATOM 1791 N N . ARG B 1 69 ? 11.508 3.668 -1.11 1 97.69 69 ARG B N 1
ATOM 1792 C CA . ARG B 1 69 ? 11.086 4.75 -0.226 1 97.69 69 ARG B CA 1
ATOM 1793 C C . ARG B 1 69 ? 9.578 4.746 -0.036 1 97.69 69 ARG B C 1
ATOM 1795 O O . ARG B 1 69 ? 8.828 4.438 -0.966 1 97.69 69 ARG B O 1
ATOM 1802 N N . VAL B 1 70 ? 9.188 5.047 1.144 1 98.81 70 VAL B N 1
ATOM 1803 C CA . VAL B 1 70 ? 7.758 5.016 1.447 1 98.81 70 VAL B CA 1
ATOM 1804 C C . VAL B 1 70 ? 7.328 6.352 2.051 1 98.81 70 VAL B C 1
ATOM 1806 O O . VAL B 1 70 ? 8.016 6.891 2.924 1 98.81 70 VAL B O 1
ATOM 1809 N N . ILE B 1 71 ? 6.25 6.898 1.561 1 98.81 71 ILE B N 1
ATOM 1810 C CA . ILE B 1 71 ? 5.578 8.062 2.123 1 98.81 71 ILE B CA 1
ATOM 1811 C C . ILE B 1 71 ? 4.215 7.66 2.672 1 98.81 71 ILE B C 1
ATOM 1813 O O . ILE B 1 71 ? 3.381 7.113 1.943 1 98.81 71 ILE B O 1
ATOM 1817 N N . ALA B 1 72 ? 4.016 7.848 3.912 1 98.94 72 ALA B N 1
ATOM 1818 C CA . ALA B 1 72 ? 2.721 7.641 4.551 1 98.94 72 ALA B CA 1
ATOM 1819 C C . ALA B 1 72 ? 1.994 8.969 4.758 1 98.94 72 ALA B C 1
ATOM 1821 O O . ALA B 1 72 ? 2.533 9.891 5.379 1 98.94 72 ALA B O 1
ATOM 1822 N N . ASP B 1 73 ? 0.803 9.102 4.195 1 98.75 73 ASP B N 1
ATOM 1823 C CA . ASP B 1 73 ? -0.07 10.266 4.316 1 98.75 73 ASP B CA 1
ATOM 1824 C C . ASP B 1 73 ? -1.206 10 5.301 1 98.75 73 ASP B C 1
ATOM 1826 O O . ASP B 1 73 ? -2.156 9.281 4.984 1 98.75 73 ASP B O 1
ATOM 1830 N N . CYS B 1 74 ? -1.128 10.531 6.453 1 98.62 74 CYS B N 1
ATOM 1831 C CA . CYS B 1 74 ? -2.061 10.281 7.547 1 98.62 74 CYS B CA 1
ATOM 1832 C C . CYS B 1 74 ? -2.139 11.477 8.484 1 98.62 74 CYS B C 1
ATOM 1834 O O . CYS B 1 74 ? -1.336 12.406 8.383 1 98.62 74 CYS B O 1
ATOM 1836 N N . VAL B 1 75 ? -3.166 11.453 9.398 1 98.38 75 VAL B N 1
ATOM 1837 C CA . VAL B 1 75 ? -3.281 12.469 10.438 1 98.38 75 VAL B CA 1
ATOM 1838 C C . VAL B 1 75 ? -2.193 12.266 11.492 1 98.38 75 VAL B C 1
ATOM 1840 O O . VAL B 1 75 ? -1.577 13.227 11.953 1 98.38 75 VAL B O 1
ATOM 1843 N N . ASN B 1 76 ? -1.974 10.93 11.906 1 98.38 76 ASN B N 1
ATOM 1844 C CA . ASN B 1 76 ? -0.937 10.531 12.852 1 98.38 76 ASN B CA 1
ATOM 1845 C C . ASN B 1 76 ? -1.041 11.297 14.164 1 98.38 76 ASN B C 1
ATOM 1847 O O . ASN B 1 76 ? -0.069 11.914 14.609 1 98.38 76 ASN B O 1
ATOM 1851 N N . PRO B 1 77 ? -2.174 11.164 14.797 1 98 77 PRO B N 1
ATOM 1852 C CA . PRO B 1 77 ? -2.533 12.133 15.828 1 98 77 PRO B CA 1
ATOM 1853 C C . PRO B 1 77 ? -1.986 11.758 17.203 1 98 77 PRO B C 1
ATOM 1855 O O . PRO B 1 77 ? -1.961 12.602 18.109 1 98 77 PRO B O 1
ATOM 1858 N N . VAL B 1 78 ? -1.554 10.492 17.391 1 98.12 78 VAL B N 1
ATOM 1859 C CA . VAL B 1 78 ? -1.257 10.07 18.766 1 98.12 78 VAL B CA 1
ATOM 1860 C C . VAL B 1 78 ? 0.132 9.438 18.812 1 98.12 78 VAL B C 1
ATOM 1862 O O . VAL B 1 78 ? 0.659 8.992 17.797 1 98.12 78 VAL B O 1
ATOM 1865 N N . ARG B 1 79 ? 0.673 9.398 20 1 97.5 79 ARG B N 1
ATOM 1866 C CA . ARG B 1 79 ? 2.002 8.836 20.234 1 97.5 79 ARG B CA 1
ATOM 1867 C C . ARG B 1 79 ? 2.074 7.383 19.797 1 97.5 79 ARG B C 1
ATOM 1869 O O . ARG B 1 79 ? 3.092 6.945 19.25 1 97.5 79 ARG B O 1
ATOM 1876 N N . GLU B 1 80 ? 1.028 6.715 19.984 1 97.56 80 GLU B N 1
ATOM 1877 C CA . GLU B 1 80 ? 0.994 5.289 19.656 1 97.56 80 GLU B CA 1
ATOM 1878 C C . GLU B 1 80 ? 1.235 5.059 18.172 1 97.56 80 GLU B C 1
ATOM 1880 O O . GLU B 1 80 ? 2.059 4.219 17.797 1 97.56 80 GLU B O 1
ATOM 1885 N N . SER B 1 81 ? 0.498 5.723 17.312 1 98.19 81 SER B N 1
ATOM 1886 C CA . SER B 1 81 ? 0.701 5.566 15.883 1 98.19 81 SER B CA 1
ATOM 1887 C C . SER B 1 81 ? 2.092 6.035 15.461 1 98.19 81 SER B C 1
ATOM 1889 O O . SER B 1 81 ? 2.719 5.434 14.586 1 98.19 81 SER B O 1
ATOM 1891 N N . ARG B 1 82 ? 2.631 7.098 16.047 1 98.5 82 ARG B N 1
ATOM 1892 C CA . ARG B 1 82 ? 3.953 7.633 15.742 1 98.5 82 ARG B CA 1
ATOM 1893 C C . ARG B 1 82 ? 5.047 6.645 16.141 1 98.5 82 ARG B C 1
ATOM 1895 O O . ARG B 1 82 ? 6.012 6.449 15.391 1 98.5 82 ARG B O 1
ATOM 1902 N N . GLU B 1 83 ? 4.871 6.023 17.281 1 98.25 83 GLU B N 1
ATOM 1903 C CA . GLU B 1 83 ? 5.812 5.004 17.734 1 98.25 83 GLU B CA 1
ATOM 1904 C C . GLU B 1 83 ? 5.77 3.777 16.828 1 98.25 83 GLU B C 1
ATOM 1906 O O . GLU B 1 83 ? 6.793 3.129 16.594 1 98.25 83 GLU B O 1
ATOM 1911 N N . ALA B 1 84 ? 4.625 3.443 16.312 1 98.62 84 ALA B N 1
ATOM 1912 C CA . ALA B 1 84 ? 4.5 2.316 15.398 1 98.62 84 ALA B CA 1
ATOM 1913 C C . ALA B 1 84 ? 5.305 2.559 14.125 1 98.62 84 ALA B C 1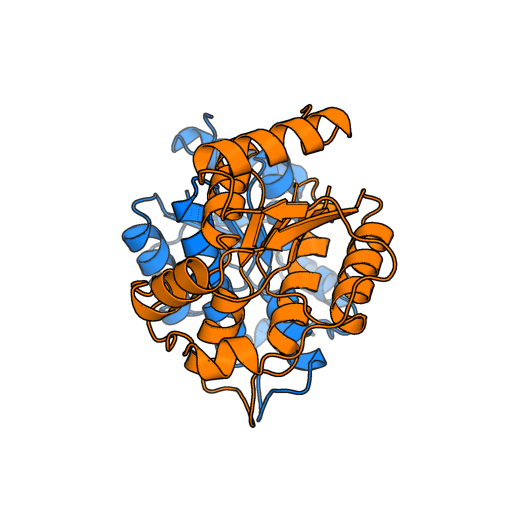
ATOM 1915 O O . ALA B 1 84 ? 5.957 1.647 13.609 1 98.62 84 ALA B O 1
ATOM 1916 N N . TRP B 1 85 ? 5.301 3.805 13.594 1 98.81 85 TRP B N 1
ATOM 1917 C CA . TRP B 1 85 ? 6.113 4.141 12.43 1 98.81 85 TRP B CA 1
ATOM 1918 C C . TRP B 1 85 ? 7.598 4.031 12.75 1 98.81 85 TRP B C 1
ATOM 1920 O O . TRP B 1 85 ? 8.391 3.576 11.922 1 98.81 85 TRP B O 1
ATOM 1930 N N . ARG B 1 86 ? 7.961 4.484 13.938 1 98.5 86 ARG B N 1
ATOM 1931 C CA . ARG B 1 86 ? 9.352 4.363 14.367 1 98.5 86 ARG B CA 1
ATOM 1932 C C . ARG B 1 86 ? 9.789 2.902 14.398 1 98.5 86 ARG B C 1
ATOM 1934 O O . ARG B 1 86 ? 10.891 2.57 13.953 1 98.5 86 ARG B O 1
ATOM 1941 N N . ALA B 1 87 ? 8.945 2.066 14.914 1 98.75 87 ALA B N 1
ATOM 1942 C CA . ALA B 1 87 ? 9.234 0.637 14.977 1 98.75 87 ALA B CA 1
ATOM 1943 C C . ALA B 1 87 ? 9.406 0.051 13.578 1 98.75 87 ALA B C 1
ATOM 1945 O O . ALA B 1 87 ? 10.273 -0.803 13.359 1 98.75 87 ALA B O 1
ATOM 1946 N N . VAL B 1 88 ? 8.602 0.501 12.633 1 98.81 88 VAL B N 1
ATOM 1947 C CA . VAL B 1 88 ? 8.695 0.041 11.25 1 98.81 88 VAL B CA 1
ATOM 1948 C C . VAL B 1 88 ? 10.047 0.44 10.664 1 98.81 88 VAL B C 1
ATOM 1950 O O . VAL B 1 88 ? 10.734 -0.383 10.055 1 98.81 88 VAL B O 1
ATOM 1953 N N . ALA B 1 89 ? 10.43 1.69 10.836 1 98.75 89 ALA B N 1
ATOM 1954 C CA . ALA B 1 89 ? 11.703 2.182 10.32 1 98.75 89 ALA B CA 1
ATOM 1955 C C . ALA B 1 89 ? 12.883 1.42 10.93 1 98.75 89 ALA B C 1
ATOM 1957 O O . ALA B 1 89 ? 13.812 1.038 10.219 1 98.75 89 ALA B O 1
ATOM 1958 N N . LEU B 1 90 ? 12.797 1.197 12.25 1 98.62 90 LEU B N 1
ATOM 1959 C CA . LEU B 1 90 ? 13.836 0.451 12.953 1 98.62 90 LEU B CA 1
ATOM 1960 C C . LEU B 1 90 ? 13.938 -0.972 12.414 1 98.62 90 LEU B C 1
ATOM 1962 O O . LEU B 1 90 ? 15.039 -1.455 12.133 1 98.62 90 LEU B O 1
ATOM 1966 N N . ALA B 1 91 ? 12.836 -1.639 12.266 1 98.31 91 ALA B N 1
ATOM 1967 C CA . ALA B 1 91 ? 12.797 -3.014 11.773 1 98.31 91 ALA B CA 1
ATOM 1968 C C . ALA B 1 91 ? 13.375 -3.105 10.359 1 98.31 91 ALA B C 1
ATOM 1970 O O . ALA B 1 91 ? 14.008 -4.105 10.008 1 98.31 91 ALA B O 1
ATOM 1971 N N . ALA B 1 92 ? 13.133 -2.078 9.57 1 98.19 92 ALA B N 1
ATOM 1972 C CA . ALA B 1 92 ? 13.602 -2.068 8.188 1 98.19 92 ALA B CA 1
ATOM 1973 C C . ALA B 1 92 ? 15.039 -1.555 8.102 1 98.19 92 ALA B C 1
ATOM 1975 O O . ALA B 1 92 ? 15.68 -1.666 7.055 1 98.19 92 ALA B O 1
ATOM 1976 N N . GLY B 1 93 ? 15.562 -0.979 9.156 1 98.19 93 GLY B N 1
ATOM 1977 C CA . GLY B 1 93 ? 16.906 -0.414 9.164 1 98.19 93 GLY B CA 1
ATOM 1978 C C . GLY B 1 93 ? 17.031 0.842 8.328 1 98.19 93 GLY B C 1
ATOM 1979 O O . GLY B 1 93 ? 18.047 1.042 7.645 1 98.19 93 GLY B O 1
ATOM 1980 N N . VAL B 1 94 ? 15.984 1.647 8.328 1 97.62 94 VAL B N 1
ATOM 1981 C CA . VAL B 1 94 ? 16.016 2.861 7.516 1 97.62 94 VAL B CA 1
ATOM 1982 C C . VAL B 1 94 ? 15.75 4.078 8.398 1 97.62 94 VAL B C 1
ATOM 1984 O O . VAL B 1 94 ? 15.312 3.941 9.547 1 97.62 94 VAL B O 1
ATOM 1987 N N . GLU B 1 95 ? 15.984 5.262 7.855 1 97.06 95 GLU B N 1
ATOM 1988 C CA . GLU B 1 95 ? 15.68 6.512 8.547 1 97.06 95 GLU B CA 1
ATOM 1989 C C . GLU B 1 95 ? 14.188 6.832 8.484 1 97.06 95 GLU B C 1
ATOM 1991 O O . GLU B 1 95 ? 13.539 6.605 7.461 1 97.06 95 GLU B O 1
ATOM 1996 N N . LEU B 1 96 ? 13.727 7.336 9.547 1 98.06 96 LEU B N 1
ATOM 1997 C CA . LEU B 1 96 ? 12.375 7.883 9.617 1 98.06 96 LEU B CA 1
ATOM 1998 C C . LEU B 1 96 ? 12.406 9.406 9.594 1 98.06 96 LEU B C 1
ATOM 2000 O O . LEU B 1 96 ? 13.141 10.031 10.359 1 98.06 96 LEU B O 1
ATOM 2004 N N . ILE B 1 97 ? 11.648 10 8.727 1 98.12 97 ILE B N 1
ATOM 2005 C CA . ILE B 1 97 ? 11.492 11.453 8.695 1 98.12 97 ILE B CA 1
ATOM 2006 C C . ILE B 1 97 ? 10.023 11.812 8.898 1 98.12 97 ILE B C 1
ATOM 2008 O O . ILE B 1 97 ? 9.156 11.398 8.117 1 98.12 97 ILE B O 1
ATOM 2012 N N . ASP B 1 98 ? 9.789 12.57 9.922 1 98.31 98 ASP B N 1
ATOM 2013 C CA . ASP B 1 98 ? 8.453 13.07 10.219 1 98.31 98 ASP B CA 1
ATOM 2014 C C . ASP B 1 98 ? 8.266 14.484 9.664 1 98.31 98 ASP B C 1
ATOM 2016 O O . ASP B 1 98 ? 9.086 15.367 9.914 1 98.31 98 ASP B O 1
ATOM 2020 N N . ILE B 1 99 ? 7.184 14.664 8.93 1 98.5 99 ILE B N 1
ATOM 2021 C CA . ILE B 1 99 ? 6.832 15.977 8.406 1 98.5 99 ILE B CA 1
ATOM 2022 C C . ILE B 1 99 ? 5.434 16.359 8.883 1 98.5 99 ILE B C 1
ATOM 2024 O O . ILE B 1 99 ? 4.445 15.719 8.523 1 98.5 99 ILE B O 1
ATOM 2028 N N . GLN B 1 100 ? 5.375 17.391 9.656 1 98.62 100 GLN B N 1
ATOM 2029 C CA . GLN B 1 100 ? 4.082 17.922 10.078 1 98.62 100 GLN B CA 1
ATOM 2030 C C . GLN B 1 100 ? 3.625 19.062 9.18 1 98.62 100 GLN B C 1
ATOM 2032 O O . GLN B 1 100 ? 4.422 19.922 8.812 1 98.62 100 GLN B O 1
ATOM 2037 N N . VAL B 1 101 ? 2.404 19 8.766 1 98.44 101 VAL B N 1
ATOM 2038 C CA . VAL B 1 101 ? 1.806 20.078 7.988 1 98.44 101 VAL B CA 1
ATOM 2039 C C . VAL B 1 101 ? 0.679 20.734 8.781 1 98.44 101 VAL B C 1
ATOM 2041 O O . VAL B 1 101 ? -0.188 20.047 9.32 1 98.44 101 VAL B O 1
ATOM 2044 N N . VAL B 1 102 ? 0.743 22.031 8.891 1 97.81 102 VAL B N 1
ATOM 2045 C CA . VAL B 1 102 ? -0.285 22.797 9.586 1 97.81 102 VAL B CA 1
ATOM 2046 C C . VAL B 1 102 ? -0.787 23.938 8.688 1 97.81 102 VAL B C 1
ATOM 2048 O O . VAL B 1 102 ? -0.128 24.297 7.711 1 97.81 102 VAL B O 1
ATOM 2051 N N . CYS B 1 103 ? -1.972 24.359 8.938 1 98.12 103 CYS B N 1
ATOM 2052 C CA . CYS B 1 103 ? -2.502 25.625 8.43 1 98.12 103 CYS B CA 1
ATOM 2053 C C . CYS B 1 103 ? -2.83 26.578 9.578 1 98.12 103 CYS B C 1
ATOM 2055 O O . CYS B 1 103 ? -3.918 26.516 10.148 1 98.12 103 CYS B O 1
ATOM 2057 N N . SER B 1 104 ? -1.911 27.516 9.844 1 97.81 104 SER B N 1
ATOM 2058 C CA . SER B 1 104 ? -1.98 28.328 11.055 1 97.81 104 SER B CA 1
ATOM 2059 C C . SER B 1 104 ? -3.084 29.391 10.961 1 97.81 104 SER B C 1
ATOM 2061 O O . SER B 1 104 ? -3.531 29.922 11.977 1 97.81 104 SER B O 1
ATOM 2063 N N . ASP B 1 105 ? -3.449 29.75 9.7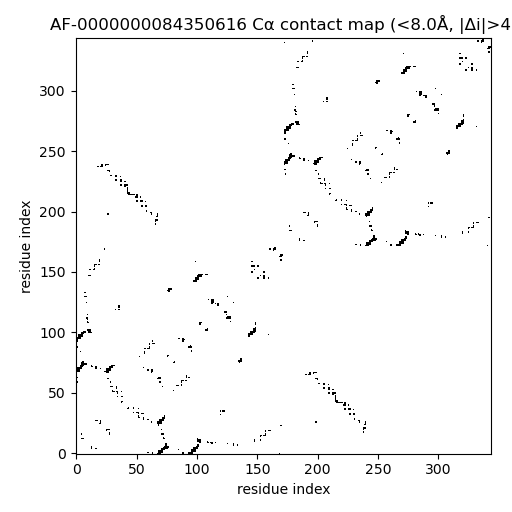19 1 98.25 105 ASP B N 1
ATOM 2064 C CA . ASP B 1 105 ? -4.602 30.625 9.523 1 98.25 105 ASP B CA 1
ATOM 2065 C C . ASP B 1 105 ? -5.91 29.844 9.641 1 98.25 105 ASP B C 1
ATOM 2067 O O . ASP B 1 105 ? -6.316 29.156 8.695 1 98.25 105 ASP B O 1
ATOM 2071 N N . GLN B 1 106 ? -6.586 30.016 10.711 1 97.5 106 GLN B N 1
ATOM 2072 C CA . GLN B 1 106 ? -7.773 29.219 11.008 1 97.5 106 GLN B CA 1
ATOM 2073 C C . GLN B 1 106 ? -8.883 29.484 10 1 97.5 106 GLN B C 1
ATOM 2075 O O . GLN B 1 106 ? -9.656 28.594 9.664 1 97.5 106 GLN B O 1
ATOM 2080 N N . GLN B 1 107 ? -8.961 30.703 9.594 1 97.94 107 GLN B N 1
ATOM 2081 C CA . GLN B 1 107 ? -9.984 31.016 8.602 1 97.94 107 GLN B CA 1
ATOM 2082 C C . GLN B 1 107 ? -9.719 30.312 7.277 1 97.94 107 GLN B C 1
ATOM 2084 O O . GLN B 1 107 ? -10.633 29.766 6.66 1 97.94 107 GLN B O 1
ATOM 2089 N N . GLU B 1 108 ? -8.484 30.359 6.934 1 97.56 108 GLU B N 1
ATOM 2090 C CA . GLU B 1 108 ? -8.102 29.641 5.715 1 97.56 108 GLU B CA 1
ATOM 2091 C C . GLU B 1 108 ? -8.281 28.141 5.867 1 97.56 108 GLU B C 1
ATOM 2093 O O . GLU B 1 108 ? -8.805 27.484 4.961 1 97.56 108 GLU B O 1
ATOM 2098 N N . HIS B 1 109 ? -7.855 27.625 6.984 1 98.06 109 HIS B N 1
ATOM 2099 C CA . HIS B 1 109 ? -8.016 26.203 7.254 1 98.06 109 HIS B CA 1
ATOM 2100 C C . HIS B 1 109 ? -9.484 25.797 7.176 1 98.06 109 HIS B C 1
ATOM 2102 O O . HIS B 1 109 ? -9.812 24.797 6.527 1 98.06 109 HIS B O 1
ATOM 2108 N N . ARG B 1 110 ? -10.336 26.578 7.754 1 98.12 110 ARG B N 1
ATOM 2109 C CA . ARG B 1 110 ? -11.766 26.312 7.727 1 98.12 110 ARG B CA 1
ATOM 2110 C C . ARG B 1 110 ? -12.305 26.344 6.301 1 98.12 110 ARG B C 1
ATOM 2112 O O . ARG B 1 110 ? -13.07 25.453 5.906 1 98.12 110 ARG B O 1
ATOM 2119 N N . ARG B 1 111 ? -11.906 27.297 5.602 1 97.44 111 ARG B N 1
ATOM 2120 C CA . ARG B 1 111 ? -12.336 27.406 4.215 1 97.44 111 ARG B CA 1
ATOM 2121 C C . ARG B 1 111 ? -11.977 26.156 3.424 1 97.44 111 ARG B C 1
ATOM 2123 O O . ARG B 1 111 ? -12.805 25.625 2.682 1 97.44 111 ARG B O 1
ATOM 2130 N N . ARG B 1 112 ? -10.773 25.656 3.607 1 96.62 112 ARG B N 1
ATOM 2131 C CA . ARG B 1 112 ? -10.305 24.469 2.906 1 96.62 112 ARG B CA 1
ATOM 2132 C C . ARG B 1 112 ? -11.125 23.25 3.299 1 96.62 112 ARG B C 1
ATOM 2134 O O . ARG B 1 112 ? -11.492 22.438 2.441 1 96.62 112 ARG B O 1
ATOM 2141 N N . VAL B 1 113 ? -11.391 23.094 4.551 1 97.19 113 VAL B N 1
ATOM 2142 C CA . VAL B 1 113 ? -12.148 21.953 5.055 1 97.19 113 VAL B CA 1
ATOM 2143 C C . VAL B 1 113 ? -13.562 21.969 4.461 1 97.19 113 VAL B C 1
ATOM 2145 O O . VAL B 1 113 ? -14.078 20.922 4.043 1 97.19 113 VAL B O 1
ATOM 2148 N N . GLU B 1 114 ? -14.086 23.109 4.312 1 96.44 114 GLU B N 1
ATOM 2149 C CA . GLU B 1 114 ? -15.492 23.234 3.945 1 96.44 114 GLU B CA 1
ATOM 2150 C C . GLU B 1 114 ? -15.672 23.297 2.432 1 96.44 114 GLU B C 1
ATOM 2152 O O . GLU B 1 114 ? -16.766 23.047 1.915 1 96.44 114 GLU B O 1
ATOM 2157 N N . SER B 1 115 ? -14.625 23.578 1.683 1 93.69 115 SER B N 1
ATOM 2158 C CA . SER B 1 115 ? -14.773 23.781 0.243 1 93.69 115 SER B CA 1
ATOM 2159 C C . SER B 1 115 ? -14.164 22.609 -0.531 1 93.69 115 SER B C 1
ATOM 2161 O O . SER B 1 115 ? -14.391 22.469 -1.735 1 93.69 115 SER B O 1
ATOM 2163 N N . ARG B 1 116 ? -13.484 21.812 0.141 1 86.56 116 ARG B N 1
ATOM 2164 C CA . ARG B 1 116 ? -12.742 20.75 -0.536 1 86.56 116 ARG B CA 1
ATOM 2165 C C . ARG B 1 116 ? -13.688 19.734 -1.164 1 86.56 116 ARG B C 1
ATOM 2167 O O . ARG B 1 116 ? -14.656 19.312 -0.536 1 86.56 116 ARG B O 1
ATOM 2174 N N . GLU B 1 117 ? -13.352 19.391 -2.42 1 86.69 117 GLU B N 1
ATOM 2175 C CA . GLU B 1 117 ? -14.039 18.266 -3.055 1 86.69 117 GLU B CA 1
ATOM 2176 C C . GLU B 1 117 ? -13.344 16.953 -2.729 1 86.69 117 GLU B C 1
ATOM 2178 O O . GLU B 1 117 ? -12.125 16.828 -2.904 1 86.69 117 G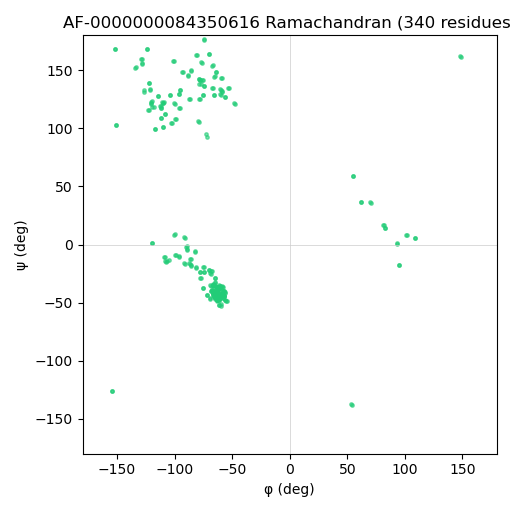LU B O 1
ATOM 2183 N N . GLY B 1 118 ? -13.992 16.078 -2.24 1 88 118 GLY B N 1
ATOM 2184 C CA . GLY B 1 118 ? -13.438 14.766 -1.936 1 88 118 GLY B CA 1
ATOM 2185 C C . GLY B 1 118 ? -12.875 14.055 -3.154 1 88 118 GLY B C 1
ATOM 2186 O O . GLY B 1 118 ? -13.414 14.18 -4.254 1 88 118 GLY B O 1
ATOM 2187 N N . ASP B 1 119 ? -11.742 13.312 -2.924 1 90.31 119 ASP B N 1
ATOM 2188 C CA . ASP B 1 119 ? -11.133 12.602 -4.043 1 90.31 119 ASP B CA 1
ATOM 2189 C C . ASP B 1 119 ? -11.109 11.102 -3.791 1 90.31 119 ASP B C 1
ATOM 2191 O O . ASP B 1 119 ? -10.523 10.344 -4.57 1 90.31 119 ASP B O 1
ATOM 2195 N N . ILE B 1 120 ? -11.609 10.711 -2.727 1 94.31 120 ILE B N 1
ATOM 2196 C CA . ILE B 1 120 ? -11.805 9.297 -2.42 1 94.31 120 ILE B CA 1
ATOM 2197 C C . ILE B 1 120 ? -13.297 8.961 -2.475 1 94.31 120 ILE B C 1
ATOM 2199 O O . ILE B 1 120 ? -14.07 9.406 -1.622 1 94.31 120 ILE B O 1
ATOM 2203 N N . PRO B 1 121 ? -13.695 8.195 -3.404 1 91.44 121 PRO B N 1
ATOM 2204 C CA . PRO B 1 121 ? -15.117 7.867 -3.518 1 91.44 121 PRO B CA 1
ATOM 2205 C C . PRO B 1 121 ? -15.68 7.25 -2.24 1 91.44 121 PRO B C 1
ATOM 2207 O O . PRO B 1 121 ? -15.07 6.344 -1.665 1 91.44 121 PRO B O 1
ATOM 2210 N N . GLY B 1 122 ? -16.797 7.863 -1.757 1 91.56 122 GLY B N 1
ATOM 2211 C CA . GLY B 1 122 ? -17.5 7.301 -0.616 1 91.56 122 GLY B CA 1
ATOM 2212 C C . GLY B 1 122 ? -17.078 7.906 0.708 1 91.56 122 GLY B C 1
ATOM 2213 O O . GLY B 1 122 ? -17.766 7.746 1.721 1 91.56 122 GLY B O 1
ATOM 2214 N N . LEU B 1 123 ? -15.953 8.555 0.753 1 93.88 123 LEU B N 1
ATOM 2215 C CA . LEU B 1 123 ? -15.477 9.148 1.996 1 93.88 123 LEU B CA 1
ATOM 2216 C C . LEU B 1 123 ? -16.203 10.453 2.291 1 93.88 123 LEU B C 1
ATOM 2218 O O . LEU B 1 123 ? -16.188 11.383 1.474 1 93.88 123 LEU B O 1
ATOM 2222 N N . LEU B 1 124 ? -16.766 10.523 3.426 1 91.56 124 LEU B N 1
ATOM 2223 C CA . LEU B 1 124 ? -17.422 11.758 3.854 1 91.56 124 LEU B CA 1
ATOM 2224 C C . LEU B 1 124 ? -16.391 12.805 4.258 1 91.56 124 LEU B C 1
ATOM 2226 O O . LEU B 1 124 ? -15.477 12.516 5.039 1 91.56 124 LEU B O 1
ATOM 2230 N N . PRO B 1 125 ? -16.547 13.938 3.688 1 93.62 125 PRO B N 1
ATOM 2231 C CA . PRO B 1 125 ? -15.594 14.992 4.062 1 93.62 125 PRO B CA 1
ATOM 2232 C C . PRO B 1 125 ? -15.703 15.391 5.535 1 93.62 125 PRO B C 1
ATOM 2234 O O . PRO B 1 125 ? -16.781 15.297 6.125 1 93.62 125 PRO B O 1
ATOM 2237 N N . PRO B 1 126 ? -14.609 15.773 6.074 1 94.88 126 PRO B N 1
ATOM 2238 C CA . PRO B 1 126 ? -14.672 16.297 7.441 1 94.88 126 PRO B CA 1
ATOM 2239 C C . PRO B 1 126 ? -15.438 17.609 7.543 1 94.88 126 PRO B C 1
ATOM 2241 O O . PRO B 1 126 ? -15.57 18.328 6.551 1 94.88 126 PRO B O 1
ATOM 2244 N N . THR B 1 127 ? -15.984 17.844 8.75 1 96.38 127 THR B N 1
ATOM 2245 C CA . THR B 1 127 ? -16.547 19.141 9.078 1 96.38 127 THR B CA 1
ATOM 2246 C C . THR B 1 127 ? -15.578 19.953 9.93 1 96.38 127 THR B C 1
ATOM 2248 O O . THR B 1 127 ? -14.688 19.391 10.57 1 96.38 127 THR B O 1
ATOM 2251 N N . TRP B 1 128 ? -15.812 21.25 9.859 1 97.38 128 TRP B N 1
ATOM 2252 C CA . TRP B 1 128 ? -14.914 22.094 10.641 1 97.38 128 TRP B CA 1
ATOM 2253 C C . TRP B 1 128 ? -14.992 21.75 12.125 1 97.38 128 TRP B C 1
ATOM 2255 O O . TRP B 1 128 ? -13.969 21.594 12.789 1 97.38 128 TRP B O 1
ATOM 2265 N N . PRO B 1 129 ? -16.219 21.516 12.742 1 97.56 129 PRO B N 1
ATOM 2266 C CA . PRO B 1 129 ? -16.281 21.109 14.148 1 97.56 129 PRO B CA 1
ATOM 2267 C C . PRO B 1 129 ? -15.555 19.797 14.414 1 97.56 129 PRO B C 1
ATOM 2269 O O . PRO B 1 129 ? -14.922 19.641 15.461 1 97.56 129 PRO B O 1
ATOM 2272 N N . SER B 1 130 ? -15.602 18.844 13.469 1 96.56 130 SER B N 1
ATOM 2273 C CA . SER B 1 130 ? -14.914 17.578 13.672 1 96.56 130 SER B CA 1
ATOM 2274 C C . SER B 1 130 ? -13.406 17.75 13.648 1 96.56 130 SER B C 1
ATOM 2276 O O . SER B 1 130 ? -12.68 17.047 14.352 1 96.56 130 SER B O 1
ATOM 2278 N N . VAL B 1 131 ? -12.938 18.703 12.781 1 97.69 131 VAL B N 1
ATOM 2279 C CA . VAL B 1 131 ? -11.508 18.984 12.711 1 97.69 131 VAL B CA 1
ATOM 2280 C C . VAL B 1 131 ? -11.039 19.609 14.023 1 97.69 131 VAL B C 1
ATOM 2282 O O . VAL B 1 131 ? -10.016 19.203 14.578 1 97.69 131 VAL B O 1
ATOM 2285 N N . LEU B 1 132 ? -11.828 20.516 14.555 1 96.69 132 LEU B N 1
ATOM 2286 C CA . LEU B 1 132 ? -11.492 21.172 15.805 1 96.69 132 LEU B CA 1
ATOM 2287 C C . LEU B 1 132 ? -11.484 20.188 16.969 1 96.69 132 LEU B C 1
ATOM 2289 O O . LEU B 1 132 ? -10.688 20.328 17.891 1 96.69 132 LEU B O 1
ATOM 2293 N N . ALA B 1 133 ? -12.32 19.234 16.875 1 96.69 133 ALA B N 1
ATOM 2294 C CA . ALA B 1 133 ? -12.492 18.281 17.969 1 96.69 133 ALA B CA 1
ATOM 2295 C C . ALA B 1 133 ? -11.539 17.094 17.828 1 96.69 133 ALA B C 1
ATOM 2297 O O . ALA B 1 133 ? -11.484 16.234 18.703 1 96.69 133 ALA B O 1
ATOM 2298 N N . HIS B 1 134 ? -10.828 17.078 16.766 1 96.06 134 HIS B N 1
ATOM 2299 C CA . HIS B 1 134 ? -9.984 15.93 16.469 1 96.06 134 HIS B CA 1
ATOM 2300 C C . HIS B 1 134 ? -8.867 15.781 17.484 1 96.06 134 HIS B C 1
ATOM 2302 O O . HIS B 1 134 ? -8.156 16.75 17.781 1 96.06 134 HIS B O 1
ATOM 2308 N N . GLU B 1 135 ? -8.789 14.531 18.016 1 95.31 135 GLU B N 1
ATOM 2309 C CA . GLU B 1 135 ? -7.645 14.273 18.891 1 95.31 135 GLU B CA 1
ATOM 2310 C C . GLU B 1 135 ? -6.328 14.461 18.141 1 95.31 135 GLU B C 1
ATOM 2312 O O . GLU B 1 135 ? -6.164 13.977 17.016 1 95.31 135 GLU B O 1
ATOM 2317 N N . TYR B 1 136 ? -5.457 15.25 18.75 1 97.69 136 TYR B N 1
ATOM 2318 C CA . TYR B 1 136 ? -4.125 15.484 18.203 1 97.69 136 TYR B CA 1
ATOM 2319 C C . TYR B 1 136 ? -3.123 15.781 19.312 1 97.69 136 TYR B C 1
ATOM 2321 O O . TYR B 1 136 ? -3.033 16.922 19.781 1 97.69 136 TYR B O 1
ATOM 2329 N N . GLU B 1 137 ? -2.334 14.758 19.609 1 98 137 GLU B N 1
ATOM 2330 C CA . GLU B 1 137 ? -1.379 14.891 20.703 1 98 137 GLU B CA 1
ATOM 2331 C C . GLU B 1 137 ? -0.185 15.75 20.297 1 98 137 GLU B C 1
ATOM 2333 O O . GLU B 1 137 ? 0.304 15.648 19.172 1 98 137 GLU B O 1
ATOM 2338 N N . ALA B 1 138 ? 0.253 16.547 21.234 1 96.25 138 ALA B N 1
ATOM 2339 C CA . ALA B 1 138 ? 1.429 17.375 20.969 1 96.25 138 ALA B CA 1
ATOM 2340 C C . ALA B 1 138 ? 2.672 16.516 20.781 1 96.25 138 ALA B C 1
ATOM 2342 O O . ALA B 1 138 ? 2.824 15.477 21.422 1 96.25 138 ALA B O 1
ATOM 2343 N N . TRP B 1 139 ? 3.51 16.969 19.891 1 96.81 139 TRP B N 1
ATOM 2344 C CA . TRP B 1 139 ? 4.836 16.375 19.766 1 96.81 139 TRP B CA 1
ATOM 2345 C C . TRP B 1 139 ? 5.738 16.812 20.922 1 96.81 139 TRP B C 1
ATOM 2347 O O . TRP B 1 139 ? 5.707 17.969 21.344 1 96.81 139 TRP B O 1
ATOM 2357 N N . ASP B 1 140 ? 6.457 15.852 21.438 1 92.81 140 ASP B N 1
ATOM 2358 C CA . ASP B 1 140 ? 7.441 16.266 22.438 1 92.81 140 ASP B CA 1
ATOM 2359 C C . ASP B 1 140 ? 8.445 17.25 21.844 1 92.81 140 ASP B C 1
ATOM 2361 O O . ASP B 1 140 ? 8.734 18.281 22.453 1 92.81 140 ASP B O 1
ATOM 2365 N N . THR B 1 141 ? 9.047 16.922 20.734 1 91.44 141 THR B N 1
ATOM 2366 C CA . THR B 1 141 ? 9.859 17.766 19.875 1 91.44 141 THR B CA 1
ATOM 2367 C C . THR B 1 141 ? 9.258 17.844 18.484 1 91.44 141 THR B C 1
ATOM 2369 O O . THR B 1 141 ? 9.18 16.844 17.766 1 91.44 141 THR B O 1
ATOM 2372 N N . PRO B 1 142 ? 8.898 19.109 18.125 1 87.12 142 PRO B N 1
ATOM 2373 C CA . PRO B 1 142 ? 8.258 19.203 16.812 1 87.12 142 PRO B CA 1
ATOM 2374 C C . PRO B 1 142 ? 9.148 18.719 15.688 1 87.12 142 PRO B C 1
ATOM 2376 O O . PRO B 1 142 ? 10.336 19.062 15.633 1 87.12 142 PRO B O 1
ATOM 2379 N N . PRO B 1 143 ? 8.539 17.953 14.883 1 96.88 143 PRO B N 1
ATOM 2380 C CA . PRO B 1 143 ? 9.289 17.547 13.695 1 96.88 143 PRO B CA 1
ATOM 2381 C C . PRO B 1 143 ? 9.406 18.672 12.672 1 96.88 143 PRO B C 1
ATOM 2383 O O . PRO B 1 143 ? 9.023 19.812 12.953 1 96.88 143 PRO B O 1
ATOM 2386 N N . PHE B 1 144 ? 10.141 18.438 11.562 1 97.69 144 PHE B N 1
ATOM 2387 C CA . PHE B 1 144 ? 10.109 19.391 10.461 1 97.69 144 PHE B CA 1
ATOM 2388 C C . PHE B 1 144 ? 8.672 19.766 10.109 1 97.69 144 PHE B C 1
ATOM 2390 O O . PHE B 1 144 ? 7.852 18.891 9.812 1 97.69 144 PHE B O 1
ATOM 2397 N N . THR B 1 145 ? 8.328 21.047 10.18 1 98.19 145 THR B N 1
ATOM 2398 C CA . THR B 1 145 ? 6.945 21.5 10.062 1 98.19 145 THR B CA 1
ATOM 2399 C C . THR B 1 145 ? 6.785 22.469 8.898 1 98.19 145 THR B C 1
ATOM 2401 O O . THR B 1 145 ? 7.598 23.375 8.727 1 98.19 145 THR B O 1
ATOM 2404 N N . LEU B 1 146 ? 5.742 22.219 8.094 1 98.5 146 LEU B N 1
ATOM 2405 C CA . LEU B 1 146 ? 5.348 23.094 6.992 1 98.5 146 LEU B CA 1
ATOM 2406 C C . LEU B 1 146 ? 4.023 23.797 7.297 1 98.5 146 LEU B C 1
ATOM 2408 O O . LEU B 1 146 ? 3.023 23.125 7.59 1 98.5 146 LEU B O 1
ATOM 2412 N N . ASP B 1 147 ? 4.012 25.094 7.297 1 98.31 147 ASP B N 1
ATOM 2413 C CA . ASP B 1 147 ? 2.795 25.875 7.488 1 98.31 147 ASP B CA 1
ATOM 2414 C C . ASP B 1 147 ? 2.227 26.344 6.152 1 98.31 147 ASP B C 1
ATOM 2416 O O . ASP B 1 147 ? 2.723 27.297 5.566 1 98.31 147 ASP B O 1
ATOM 2420 N N . THR B 1 148 ? 1.141 25.75 5.773 1 97.94 148 THR B N 1
ATOM 2421 C CA . THR B 1 148 ? 0.607 25.969 4.438 1 97.94 148 THR B CA 1
ATOM 2422 C C . THR B 1 148 ? -0.214 27.266 4.398 1 97.94 148 THR B C 1
ATOM 2424 O O . THR B 1 148 ? -0.694 27.672 3.336 1 97.94 148 THR B O 1
ATOM 2427 N N . ALA B 1 149 ? -0.426 27.891 5.535 1 97.5 149 ALA B N 1
ATOM 2428 C CA . ALA B 1 149 ? -0.972 29.25 5.508 1 97.5 149 ALA B CA 1
ATOM 2429 C C . ALA B 1 149 ? 0.039 30.234 4.934 1 97.5 149 ALA B C 1
ATOM 2431 O O . ALA B 1 149 ? -0.342 31.266 4.363 1 97.5 149 ALA B O 1
ATOM 2432 N N . ALA B 1 150 ? 1.324 29.875 5.051 1 96.81 150 ALA B N 1
ATOM 2433 C CA . ALA B 1 150 ? 2.402 30.766 4.652 1 96.81 150 ALA B CA 1
ATOM 2434 C C . ALA B 1 150 ? 3.066 30.297 3.363 1 96.81 150 ALA B C 1
ATOM 2436 O O . ALA B 1 150 ? 3.852 31.031 2.756 1 96.81 150 ALA B O 1
ATOM 2437 N N . LEU B 1 151 ? 2.838 29.109 2.959 1 97.06 151 LEU B N 1
ATOM 2438 C CA . LEU B 1 151 ? 3.459 28.5 1.789 1 97.06 151 LEU B CA 1
ATOM 2439 C C . LEU B 1 151 ? 2.4 28.031 0.791 1 97.06 151 LEU B C 1
ATOM 2441 O O . LEU B 1 151 ? 1.367 27.484 1.182 1 97.06 151 LEU B O 1
ATOM 2445 N N . THR B 1 152 ? 2.723 28.281 -0.45 1 95.62 152 THR B N 1
ATOM 2446 C CA . THR B 1 152 ? 1.926 27.594 -1.465 1 95.62 152 THR B CA 1
ATOM 2447 C C . THR B 1 152 ? 2.234 26.109 -1.482 1 95.62 152 THR B C 1
ATOM 2449 O O . THR B 1 152 ? 3.236 25.672 -0.912 1 95.62 152 THR B O 1
ATOM 2452 N N . SER B 1 153 ? 1.359 25.359 -2.109 1 93.31 153 SER B N 1
ATOM 2453 C CA . SER B 1 153 ? 1.587 23.922 -2.234 1 93.31 153 SER B CA 1
ATOM 2454 C C . SER B 1 153 ? 2.928 23.641 -2.9 1 93.31 153 SER B C 1
ATOM 2456 O O . SER B 1 153 ? 3.646 22.719 -2.484 1 93.31 153 SER B O 1
ATOM 2458 N N . GLU B 1 154 ? 3.24 24.375 -3.883 1 94.88 154 GLU B N 1
ATOM 2459 C CA . GLU B 1 154 ? 4.496 24.203 -4.605 1 94.88 154 GLU B CA 1
ATOM 2460 C C . GLU B 1 154 ? 5.695 24.516 -3.715 1 94.88 154 GLU B C 1
ATOM 2462 O O . GLU B 1 154 ? 6.68 23.766 -3.699 1 94.88 154 GLU B O 1
ATOM 2467 N N . GLN B 1 155 ? 5.551 25.594 -2.963 1 97.44 155 GLN B N 1
ATOM 2468 C CA . GLN B 1 155 ? 6.617 25.969 -2.041 1 97.44 155 GLN B CA 1
ATOM 2469 C C . GLN B 1 155 ? 6.812 24.922 -0.956 1 97.44 155 GLN B C 1
ATOM 2471 O O . GLN B 1 155 ? 7.949 24.578 -0.611 1 97.44 155 GLN B O 1
ATOM 2476 N N . ALA B 1 156 ? 5.734 24.453 -0.435 1 97.69 156 ALA B N 1
ATOM 2477 C CA . ALA B 1 156 ? 5.789 23.453 0.631 1 97.69 156 ALA B CA 1
ATOM 2478 C C . ALA B 1 156 ? 6.434 22.156 0.141 1 97.69 156 ALA B C 1
ATOM 2480 O O . ALA B 1 156 ? 7.293 21.594 0.82 1 97.69 156 ALA B O 1
ATOM 2481 N N . SER B 1 157 ? 6.043 21.719 -1.057 1 96.56 157 SER B N 1
ATOM 2482 C CA . SER B 1 157 ? 6.609 20.5 -1.636 1 96.56 157 SER B CA 1
ATOM 2483 C C . SER B 1 157 ? 8.109 20.656 -1.89 1 96.56 157 SER B C 1
ATOM 2485 O O . SER B 1 157 ? 8.883 19.734 -1.646 1 96.56 157 SER B O 1
ATOM 2487 N N . THR B 1 158 ? 8.469 21.828 -2.359 1 96.56 158 THR B N 1
ATOM 2488 C CA . THR B 1 158 ? 9.875 22.094 -2.619 1 96.56 158 THR B CA 1
ATOM 2489 C C . THR B 1 158 ? 10.672 22.125 -1.315 1 96.56 158 THR B C 1
ATOM 2491 O O . THR B 1 158 ? 11.758 21.547 -1.233 1 96.56 158 THR B O 1
ATOM 2494 N N . ALA B 1 159 ? 10.109 22.766 -0.328 1 97.44 159 ALA B N 1
ATOM 2495 C CA . ALA B 1 159 ? 10.766 22.828 0.975 1 97.44 159 ALA B CA 1
ATOM 2496 C C . ALA B 1 159 ? 10.961 21.422 1.553 1 97.44 159 ALA B C 1
ATOM 2498 O O . ALA B 1 159 ? 12.023 21.109 2.096 1 97.44 159 ALA B O 1
ATOM 2499 N N . ALA B 1 160 ? 9.93 20.609 1.466 1 97.44 160 ALA B N 1
ATOM 2500 C CA . ALA B 1 160 ? 10.023 19.234 1.937 1 97.44 160 ALA B CA 1
ATOM 2501 C C . ALA B 1 160 ? 11.102 18.469 1.181 1 97.44 160 ALA B C 1
ATOM 2503 O O . ALA B 1 160 ? 11.906 17.75 1.787 1 97.44 160 ALA B O 1
ATOM 2504 N N . HIS B 1 161 ? 11.133 18.641 -0.129 1 96.06 161 HIS B N 1
ATOM 2505 C CA . HIS B 1 161 ? 12.117 17.953 -0.958 1 96.06 161 HIS B CA 1
ATOM 2506 C C . HIS B 1 161 ? 13.539 18.375 -0.601 1 96.06 161 HIS B C 1
ATOM 2508 O O . HIS B 1 161 ? 14.43 17.531 -0.519 1 96.06 161 HIS B O 1
ATOM 2514 N N . VAL B 1 162 ? 13.75 19.656 -0.401 1 95.5 162 VAL B N 1
ATOM 2515 C CA . VAL B 1 162 ? 15.055 20.188 -0.031 1 95.5 162 VAL B CA 1
ATOM 2516 C C . VAL B 1 162 ? 15.477 19.641 1.328 1 95.5 162 VAL B C 1
ATOM 2518 O O . VAL B 1 162 ? 16.609 19.203 1.505 1 95.5 162 VAL B O 1
ATOM 2521 N N . TYR B 1 163 ? 14.602 19.656 2.229 1 96.5 163 TYR B N 1
ATOM 2522 C CA . TYR B 1 163 ? 14.867 19.109 3.557 1 96.5 163 TYR B CA 1
ATOM 2523 C C . TYR B 1 163 ? 15.281 17.641 3.479 1 96.5 163 TYR B C 1
ATOM 2525 O O . TYR B 1 163 ? 16.281 17.25 4.074 1 96.5 163 TYR B O 1
ATOM 2533 N N . LEU B 1 164 ? 14.523 16.859 2.68 1 96.12 164 LEU B N 1
ATOM 2534 C CA . LEU B 1 164 ? 14.805 15.438 2.523 1 96.12 164 LEU B CA 1
ATOM 2535 C C . LEU B 1 164 ? 16.156 15.211 1.856 1 96.12 164 LEU B C 1
ATOM 2537 O O . LEU B 1 164 ? 16.891 14.289 2.215 1 96.12 164 LEU B O 1
ATOM 2541 N N . SER B 1 165 ? 16.484 16.031 0.852 1 92.38 165 SER B N 1
ATOM 2542 C CA . SER B 1 165 ? 17.766 15.938 0.168 1 92.38 165 SER B CA 1
ATOM 2543 C C . SER B 1 165 ? 18.922 16.203 1.126 1 92.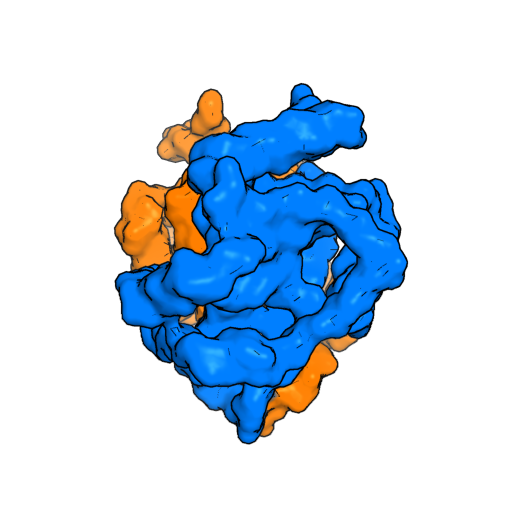38 165 SER B C 1
ATOM 2545 O O . SER B 1 165 ? 19.969 15.562 1.03 1 92.38 165 SER B O 1
ATOM 2547 N N . SER B 1 166 ? 18.703 17.094 1.988 1 91.12 166 SER B N 1
ATOM 2548 C CA . SER B 1 166 ? 19.75 17.453 2.947 1 91.12 166 SER B CA 1
ATOM 2549 C C . SER B 1 166 ? 20.016 16.312 3.924 1 91.12 166 SER B C 1
ATOM 2551 O O . SER B 1 166 ? 21.094 16.219 4.512 1 91.12 166 SER B O 1
ATOM 2553 N N . MET B 1 167 ? 19.109 15.461 4.098 1 89.19 167 MET B N 1
ATOM 2554 C CA . MET B 1 167 ? 19.234 14.312 4.984 1 89.19 167 MET B CA 1
ATOM 2555 C C . MET B 1 167 ? 19.797 13.109 4.238 1 89.19 167 MET B C 1
ATOM 2557 O O . MET B 1 167 ? 20.031 12.055 4.832 1 89.19 167 MET B O 1
ATOM 2561 N N . GLY B 1 168 ? 20.062 13.227 2.848 1 80.5 168 GLY B N 1
ATOM 2562 C CA . GLY B 1 168 ? 20.516 12.117 2.029 1 80.5 168 GLY B CA 1
ATOM 2563 C C . GLY B 1 168 ? 19.391 11.203 1.573 1 80.5 168 GLY B C 1
ATOM 2564 O O . GLY B 1 168 ? 19.641 10.078 1.142 1 80.5 168 GLY B O 1
ATOM 2565 N N . ALA B 1 169 ? 18.219 11.758 1.69 1 74.19 169 ALA B N 1
ATOM 2566 C CA . ALA B 1 169 ? 17.031 10.938 1.453 1 74.19 169 ALA B CA 1
ATOM 2567 C C . ALA B 1 169 ? 16.672 10.906 -0.031 1 74.19 169 ALA B C 1
ATOM 2569 O O . ALA B 1 169 ? 15.922 10.039 -0.477 1 74.19 169 ALA B O 1
ATOM 2570 N N . VAL B 1 170 ? 17.141 11.812 -0.812 1 75.12 170 VAL B N 1
ATOM 2571 C CA . VAL B 1 170 ? 16.719 11.906 -2.203 1 75.12 170 VAL B CA 1
ATOM 2572 C C . VAL B 1 170 ? 17.828 11.383 -3.119 1 75.12 170 VAL B C 1
ATOM 2574 O O . VAL B 1 170 ? 17.594 11.164 -4.312 1 75.12 170 VAL B O 1
ATOM 2577 N N . GLU B 1 171 ? 18.906 11.188 -2.785 1 59.56 171 GLU B N 1
ATOM 2578 C CA . GLU B 1 171 ? 20.031 10.781 -3.623 1 59.56 171 GLU B CA 1
ATOM 2579 C C . GLU B 1 171 ? 19.891 9.32 -4.047 1 59.56 171 GLU B C 1
ATOM 2581 O O . GLU B 1 171 ? 19.625 8.445 -3.217 1 59.56 171 GLU B O 1
ATOM 2586 N N . ARG B 1 172 ? 19.391 9.062 -5.113 1 50.22 172 ARG B N 1
ATOM 2587 C CA . ARG B 1 172 ? 19.516 7.707 -5.629 1 50.22 172 ARG B CA 1
ATOM 2588 C C . ARG B 1 172 ? 20.828 7.535 -6.387 1 50.22 172 ARG B C 1
ATOM 2590 O O . ARG B 1 172 ? 21.344 8.492 -6.977 1 50.22 172 ARG B O 1
#

Sequence (344 aa):
MLIVFSGLPGSGKTTIARELARRMGAVYLRIDVIEQALRGSGVLAGDVGASGYEVANALALSNLRVGQRVIADCVNPVRESREAWRAVALAAGVELIDIQVVCSDQQEHRRRVESREGDIPGLLPPTWPSVLAHEYEAWDTPPFTLDTAALTSEQASTAAHVYLSSMGAVERMLIVFSGLPGSGKTTIARELARRMGAVYLRIDVIEQALRGSGVLAGDVGASGYEVANALALSNLRVGQRVIADCVNPVRESREAWRAVALAAGVELIDIQVVCSDQQEHRRRVESREGDIPGLLPPTWPSVLAHEYEAWDTPPFTLDTAALTSEQASTAAHVYLSSMGAVER

InterPro domains:
  IPR027417 P-loop containing nucleoside triphosphate hydrolase [G3DSA:3.40.50.300] (1-165)
  IPR027417 P-loop containing nucleoside triphosphate hydrolase [SSF52540] (1-156)

Nearest PDB structures (foldseek):
  2pez-assembly1_B  TM=7.779E-01  e=1.335E-07  Homo sapiens
  2pey-assembly1_B  TM=7.971E-01  e=2.807E-07  Homo sapiens
  1xjq-assembly1_B  TM=7.624E-01  e=2.807E-07  Homo sapiens
  2pez-assembly1_A  TM=7.201E-01  e=6.678E-07  Homo sapiens
  4bzx-assembly2_B  TM=6.687E-01  e=9.682E-07  Mycobacterium tuberculosis

Organism: NCBI:txid76758

Solvent-accessible surface area (backbone atoms only — not comparable to full-atom values): 18493 Å² total; per-residue (Å²): 73,38,36,38,36,24,33,59,88,52,21,51,52,66,64,31,49,49,52,47,26,43,75,65,64,29,38,54,45,46,37,68,56,38,39,48,29,42,64,71,53,69,35,53,65,65,66,66,77,64,32,30,56,43,30,48,50,50,46,45,35,58,26,38,68,46,69,38,36,34,36,37,43,43,46,62,34,42,67,67,59,51,50,51,52,49,51,37,22,57,75,51,72,39,56,70,46,55,36,36,26,36,37,81,42,59,70,59,30,44,50,39,34,72,64,59,76,75,87,51,91,90,54,76,75,68,47,59,70,56,55,71,65,47,78,63,59,80,63,92,68,77,55,57,70,45,48,45,64,83,32,53,66,66,53,44,34,48,50,52,50,52,55,38,43,75,73,61,68,61,72,122,74,38,35,38,37,25,32,59,87,51,22,51,51,64,64,30,49,49,52,46,23,42,74,66,64,28,38,54,45,46,36,66,57,39,39,46,30,43,65,72,52,68,38,53,62,65,66,65,79,64,32,29,58,42,30,48,48,50,45,46,36,57,27,38,69,48,70,37,37,34,37,36,43,42,47,63,34,41,69,66,60,50,51,50,52,52,52,37,22,57,74,52,71,40,56,71,45,55,37,35,25,36,37,80,42,59,68,58,29,43,49,40,36,73,64,58,76,76,88,51,90,90,54,77,74,67,48,60,69,56,56,73,66,47,79,65,59,80,63,92,68,76,54,59,69,43,48,45,64,81,32,53,65,67,54,46,34,48,52,52,50,52,56,38,42,72,72,61,68,61,71,121

Radius of gyration: 20.55 Å; Cα contacts (8 Å, |Δi|>4): 606; chains: 2; bounding box: 39×64×47 Å